Protein AF-A0A524B276-F1 (afdb_monomer)

Nearest PDB structures (foldseek):
  4x8k-assembly1_A  TM=5.588E-01  e=1.363E-01  Mycobacterium tuberculosis
  5uhd-assembly1_F  TM=2.720E-01  e=2.109E-02  Mycobacterium tuberculosis H37Rv
  8qti-assembly1_F  TM=2.515E-01  e=1.452E-02  Mycolicibacterium smegmatis MC2 155
  5uhg-assembly1_F  TM=2.740E-01  e=2.791E-02  Mycobacterium tuberculosis H37Rv
  6bzo-assembly1_F  TM=2.590E-01  e=4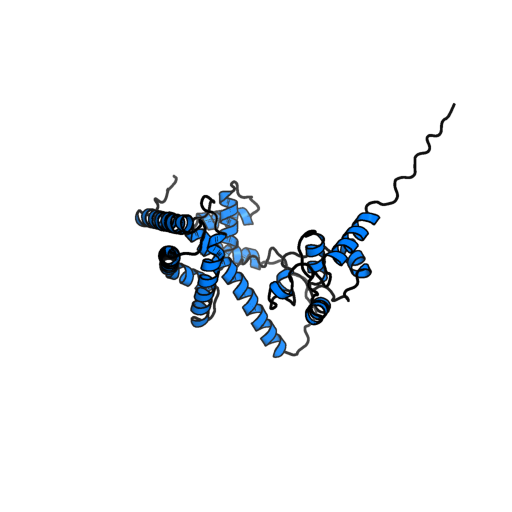.247E-02  Mycobacterium tuberculosis

Mean predicted aligned error: 17.8 Å

Sequence (323 aa):
MSTGRELSAETVERAARHERLVREMRRQRRNCCGTCITRSDRVRCSSRRAADRCLEQLMQELEPLLRSFSRGYVDHYNELDDLLGHSRIHALRAIERWMPGGAASVSTWVVMYLRSELARLRSRQHRMRAHAVTLIEGMDPAAPEEPEPHDGLYEAIARLAEQLEPEDAFLLSETAAGRPPSSPWERGRIRALVAHPAAGIALAHVVGEPKPRPVTPVDLAVDAASLRSGGKAQPGWELLAACTDIDIADVMPARGAVHSAELRQRCESCPVRLDCLAAGVAAATWPGIWGGHPLKARSRIRSILRSEHAGPDTPEMEHEHTA

Solvent-accessible surface area (backbone atoms only — not comparable to full-atom values): 19047 Å² total; per-residue (Å²): 135,86,81,77,77,74,75,51,69,66,57,57,51,49,53,55,49,52,51,50,52,52,53,49,35,47,55,37,49,62,75,52,73,71,84,78,99,49,88,65,55,63,58,43,52,50,29,50,51,48,33,51,49,51,51,51,51,51,50,58,72,42,39,66,58,50,50,62,63,46,56,83,70,43,97,46,74,71,56,47,54,55,49,51,53,52,40,49,57,50,48,68,67,46,52,83,74,61,62,86,89,50,99,56,53,72,67,54,48,50,53,54,51,41,53,53,52,51,53,52,50,44,58,48,49,52,50,53,51,52,52,54,48,56,73,70,53,87,70,86,82,76,82,86,79,80,87,71,84,69,67,62,56,61,55,38,51,52,60,28,35,76,76,41,59,69,70,56,24,49,55,48,50,42,42,74,72,70,46,76,66,92,42,75,63,50,48,53,48,49,52,53,51,44,54,29,73,84,28,71,43,48,69,62,78,80,46,57,76,52,72,73,46,86,66,57,76,78,42,70,66,63,49,40,52,47,43,69,78,66,43,64,50,54,60,69,34,73,80,58,39,72,64,75,87,57,60,65,60,69,52,43,47,64,94,88,64,81,73,55,69,68,61,42,54,46,28,42,68,16,36,32,23,64,31,40,27,33,49,42,52,71,42,79,82,58,78,32,63,30,38,55,32,42,55,70,53,38,52,49,36,53,47,59,62,47,60,61,74,61,50,82,72,74,78,78,78,75,80,76,82,77,132

Foldseek 3Di:
DDPPPDDPPVVVVVLVVLVVLVVLLVVLVVVQPDDDDDPCVVSNVVSPVSNVVSLVVVLVVCVVVLLVQLVLLDPDPVVSVVLSVVLSVVCSVCVVVDDPPPPARNSRVSSVSSLVSSVVVSLVVVVVVVVVVCVVDPDDDDDDDDDDDCPVVVVLLVQLLVVDDVVLNVLSVCVVVVNDDPDPVSVVSNVCSCCRSSSVNNVCPPQPDQDFAPQDAPDLVVLLVVVLVVLEQRPPLLSQFQCPVPDPCQQFPDPPDDHDPVVLVSLSPRRRLSSQLNVVLVVQPGAGATSSDGNVSSVVSNVSSVVCVCPDPDPDPPPPDDD

Structure (mmCIF, N/CA/C/O backbone):
data_AF-A0A524B276-F1
#
_entry.id   AF-A0A524B276-F1
#
loop_
_atom_site.group_PDB
_atom_site.id
_atom_site.type_symbol
_atom_site.label_atom_id
_atom_site.label_alt_id
_atom_site.label_comp_id
_atom_site.label_asym_id
_atom_site.label_entity_id
_atom_site.label_seq_id
_atom_site.pdbx_PDB_ins_code
_atom_site.Cartn_x
_atom_site.Cartn_y
_atom_site.Cartn_z
_atom_site.occupancy
_atom_site.B_iso_or_equiv
_atom_site.auth_seq_id
_atom_site.auth_comp_id
_atom_site.auth_asym_id
_atom_site.auth_atom_id
_atom_site.pdbx_PDB_model_num
ATOM 1 N N . MET A 1 1 ? -32.145 5.683 31.386 1.00 39.66 1 MET A N 1
ATOM 2 C CA . MET A 1 1 ? -31.264 6.206 32.453 1.00 39.66 1 MET A CA 1
ATOM 3 C C . MET A 1 1 ? -29.842 6.091 31.936 1.00 39.66 1 MET A C 1
ATOM 5 O O . MET A 1 1 ? -29.370 4.980 31.764 1.00 39.66 1 MET A O 1
ATOM 9 N N . SER A 1 2 ? -29.234 7.211 31.543 1.00 38.94 2 SER A N 1
ATOM 10 C CA . SER A 1 2 ? -27.917 7.230 30.895 1.00 38.94 2 SER A CA 1
ATOM 11 C C . SER A 1 2 ? -26.833 7.162 31.967 1.00 38.94 2 SER A C 1
ATOM 13 O O . SER A 1 2 ? -26.588 8.151 32.654 1.00 38.94 2 SER A O 1
ATOM 15 N N . THR A 1 3 ? -26.207 6.002 32.146 1.00 44.41 3 THR A N 1
ATOM 16 C CA . THR A 1 3 ? -25.022 5.851 32.997 1.00 44.41 3 THR A CA 1
ATOM 17 C C . THR A 1 3 ? -23.815 6.397 32.246 1.00 44.41 3 THR A C 1
ATOM 19 O O . THR A 1 3 ? -23.090 5.657 31.585 1.00 44.41 3 THR A O 1
ATOM 22 N N . GLY A 1 4 ? -23.612 7.713 32.307 1.00 42.50 4 GLY A N 1
ATOM 23 C CA . GLY A 1 4 ? -22.339 8.302 31.910 1.00 42.50 4 GLY A CA 1
ATOM 24 C C . GLY A 1 4 ? -21.251 7.746 32.824 1.00 42.50 4 GLY A C 1
ATOM 25 O O . GLY A 1 4 ? -21.166 8.145 33.981 1.00 42.50 4 GLY A O 1
ATOM 26 N N . ARG A 1 5 ? -20.455 6.788 32.334 1.00 55.12 5 ARG A N 1
ATOM 27 C CA . ARG A 1 5 ? -19.233 6.344 33.014 1.00 55.12 5 ARG A CA 1
ATOM 28 C C . ARG A 1 5 ? -18.300 7.551 33.058 1.00 55.12 5 ARG A C 1
ATOM 30 O O . ARG A 1 5 ? -17.715 7.926 32.042 1.00 55.12 5 ARG A O 1
ATOM 37 N N . GLU A 1 6 ? -18.207 8.184 34.220 1.00 61.91 6 GLU A N 1
ATOM 38 C CA . GLU A 1 6 ? -17.191 9.195 34.477 1.00 61.91 6 GLU A CA 1
ATOM 39 C C . GLU A 1 6 ? -15.822 8.550 34.235 1.00 61.91 6 GLU A C 1
ATOM 41 O O . GLU A 1 6 ? -15.468 7.538 34.846 1.00 61.91 6 GLU A O 1
ATOM 46 N N . LEU A 1 7 ? -15.073 9.093 33.272 1.00 65.38 7 LEU A N 1
ATOM 47 C CA . LEU A 1 7 ? -13.686 8.703 33.048 1.00 65.38 7 LEU A CA 1
ATOM 48 C C . LEU A 1 7 ? -12.933 8.902 34.363 1.00 65.38 7 LEU A C 1
ATOM 50 O O . LEU A 1 7 ? -13.031 9.969 34.971 1.00 65.38 7 LEU A O 1
ATOM 54 N N . SER A 1 8 ? -12.178 7.889 34.798 1.00 82.19 8 SER A N 1
ATOM 55 C CA . SER A 1 8 ? -11.411 7.997 36.038 1.00 82.19 8 SER A CA 1
ATOM 56 C C . SER A 1 8 ? -10.512 9.235 35.991 1.00 82.19 8 SER A C 1
ATOM 58 O O . SER A 1 8 ? -9.938 9.557 34.943 1.00 82.19 8 SER A O 1
ATOM 60 N N . ALA A 1 9 ? -10.359 9.921 37.126 1.00 79.12 9 ALA A N 1
ATOM 61 C CA . ALA A 1 9 ? -9.477 11.084 37.242 1.00 79.12 9 ALA A CA 1
ATOM 62 C C . ALA A 1 9 ? -8.060 10.788 36.706 1.00 79.12 9 ALA A C 1
ATOM 64 O O . ALA A 1 9 ? -7.440 11.635 36.065 1.00 79.12 9 ALA A O 1
ATOM 65 N N . GLU A 1 10 ? -7.597 9.546 36.868 1.00 66.69 10 GLU A N 1
ATOM 66 C CA . GLU A 1 10 ? -6.325 9.057 36.336 1.00 66.69 10 GLU A CA 1
ATOM 67 C C . GLU A 1 10 ? -6.263 9.083 34.797 1.00 66.69 10 GLU A C 1
ATOM 69 O O . GLU A 1 10 ? -5.245 9.462 34.217 1.00 66.69 10 GLU A O 1
ATOM 74 N N . THR A 1 11 ? -7.355 8.730 34.112 1.00 66.56 11 THR A N 1
ATOM 75 C CA . THR A 1 11 ? -7.426 8.754 32.641 1.00 66.56 11 THR A CA 1
ATOM 76 C C . THR A 1 11 ? -7.348 10.186 32.114 1.00 66.56 11 THR A C 1
ATOM 78 O O . THR A 1 11 ? -6.624 10.461 31.153 1.00 66.56 11 THR A O 1
ATOM 81 N N . VAL A 1 12 ? -8.045 11.114 32.777 1.00 72.56 12 VAL A N 1
ATOM 82 C CA . VAL A 1 12 ? -8.023 12.545 32.439 1.00 72.56 12 VAL A CA 1
ATOM 83 C C . VAL A 1 12 ? -6.631 13.137 32.677 1.00 72.56 12 VAL A C 1
ATOM 85 O O . VAL A 1 12 ? -6.098 13.843 31.817 1.00 72.56 12 VAL A O 1
ATOM 88 N N . GLU A 1 13 ? -5.991 12.806 33.801 1.00 75.69 13 GLU A N 1
ATOM 89 C CA . GLU A 1 13 ? -4.636 13.268 34.107 1.00 75.69 13 GLU A CA 1
ATOM 90 C C . GLU A 1 13 ? -3.601 12.719 33.111 1.00 75.69 13 GLU A C 1
ATOM 92 O O . GLU A 1 13 ? -2.727 13.461 32.643 1.00 75.69 13 GLU A O 1
ATOM 97 N N . ARG A 1 14 ? -3.722 11.440 32.732 1.00 69.25 14 ARG A N 1
ATOM 98 C CA . ARG A 1 14 ? -2.853 10.788 31.744 1.00 69.25 14 ARG A CA 1
ATOM 99 C C . ARG A 1 14 ? -2.979 11.448 30.368 1.00 69.25 14 ARG A C 1
ATOM 101 O O . ARG A 1 14 ? -1.961 11.785 29.763 1.00 69.25 14 ARG A O 1
ATOM 108 N N . ALA A 1 15 ? -4.202 11.735 29.917 1.00 66.44 15 ALA A N 1
ATOM 109 C CA . ALA A 1 15 ? -4.441 12.466 28.671 1.00 66.44 15 ALA A CA 1
ATOM 110 C C . ALA A 1 15 ? -3.835 13.883 28.707 1.00 66.44 15 ALA A C 1
ATOM 112 O O . ALA A 1 15 ? -3.130 14.289 27.778 1.00 66.44 15 ALA A O 1
ATOM 113 N N . ALA A 1 16 ? -4.016 14.612 29.813 1.00 73.00 16 ALA A N 1
ATOM 114 C CA . ALA A 1 16 ? -3.437 15.942 29.991 1.00 73.00 16 ALA A CA 1
ATOM 115 C C . ALA A 1 16 ? -1.896 15.915 30.004 1.00 73.00 16 ALA A C 1
ATOM 117 O O . ALA A 1 16 ? -1.245 16.826 29.485 1.00 73.00 16 ALA A O 1
ATOM 118 N N . ARG A 1 17 ? -1.288 14.865 30.571 1.00 75.69 17 ARG A N 1
ATOM 119 C CA . ARG A 1 17 ? 0.166 14.650 30.549 1.00 75.69 17 ARG A CA 1
ATOM 120 C C . ARG A 1 17 ? 0.676 14.417 29.125 1.00 75.69 17 ARG A C 1
ATOM 122 O O . ARG A 1 17 ? 1.658 15.051 28.734 1.00 75.69 17 ARG A O 1
ATOM 129 N N . HIS A 1 18 ? -0.013 13.592 28.334 1.00 70.38 18 HIS A N 1
ATOM 130 C CA . HIS A 1 18 ? 0.319 13.356 26.922 1.00 70.38 18 HIS A CA 1
ATOM 131 C C . HIS A 1 18 ? 0.225 14.634 26.091 1.00 70.38 18 HIS A C 1
ATOM 133 O O . HIS A 1 18 ? 1.137 14.931 25.321 1.00 70.38 18 HIS A O 1
ATOM 139 N N . GLU A 1 19 ? -0.804 15.456 26.298 1.00 73.56 19 GLU A N 1
ATOM 140 C CA . GLU A 1 19 ? -0.896 16.756 25.628 1.00 73.56 19 GLU A CA 1
ATOM 141 C C . GLU A 1 19 ? 0.249 17.709 25.990 1.00 73.56 19 GLU A C 1
ATOM 143 O O . GLU A 1 19 ? 0.744 18.429 25.116 1.00 73.56 19 GLU A O 1
ATOM 148 N N . ARG A 1 20 ? 0.696 17.723 27.254 1.00 77.56 20 ARG A N 1
ATOM 149 C CA . ARG A 1 20 ? 1.832 18.550 27.695 1.00 77.56 20 ARG A CA 1
ATOM 150 C C . ARG A 1 20 ? 3.142 18.121 27.034 1.00 77.56 20 ARG A C 1
ATOM 152 O O . ARG A 1 20 ? 3.824 18.979 26.473 1.00 77.56 20 ARG A O 1
ATOM 159 N N . LEU A 1 21 ? 3.452 16.821 27.031 1.00 67.88 21 LEU A N 1
ATOM 160 C CA . LEU A 1 21 ? 4.609 16.260 26.307 1.00 67.88 21 LEU A CA 1
ATOM 161 C C . LEU A 1 21 ? 4.540 16.621 24.815 1.00 67.88 21 LEU A C 1
ATOM 163 O O . LEU A 1 21 ? 5.506 17.108 24.229 1.00 67.88 21 LEU A O 1
ATOM 167 N N . VAL A 1 22 ? 3.330 16.508 24.265 1.00 66.12 22 VAL A N 1
ATOM 168 C CA . VAL A 1 22 ? 2.848 17.042 22.989 1.00 66.12 22 VAL A CA 1
ATOM 169 C C . VAL A 1 22 ? 3.414 18.415 22.633 1.00 66.12 22 VAL A C 1
ATOM 171 O O . VAL A 1 22 ? 4.162 18.645 21.673 1.00 66.12 22 VAL A O 1
ATOM 174 N N . ARG A 1 23 ? 2.960 19.379 23.430 1.00 74.25 23 ARG A N 1
ATOM 175 C CA . ARG A 1 23 ? 3.242 20.802 23.252 1.00 74.25 23 ARG A CA 1
ATOM 176 C C . ARG A 1 23 ? 4.730 21.095 23.429 1.00 74.25 23 ARG A C 1
ATOM 178 O O . ARG A 1 23 ? 5.278 21.869 22.643 1.00 74.25 23 ARG A O 1
ATOM 185 N N . GLU A 1 24 ? 5.388 20.439 24.381 1.00 74.38 24 GLU A N 1
ATOM 186 C CA . GLU A 1 24 ? 6.814 20.633 24.648 1.00 74.38 24 GLU A CA 1
ATOM 187 C C . GLU A 1 24 ? 7.693 20.130 23.490 1.00 74.38 24 GLU A C 1
ATOM 189 O O . GLU A 1 24 ? 8.548 20.878 23.010 1.00 74.38 24 GLU A O 1
ATOM 194 N N . MET A 1 25 ? 7.406 18.948 22.924 1.00 67.38 25 MET A N 1
ATOM 195 C CA . MET A 1 25 ? 8.091 18.446 21.720 1.00 67.38 25 MET A CA 1
ATOM 196 C C . MET A 1 25 ? 8.043 19.455 20.562 1.00 67.38 25 MET A C 1
ATOM 198 O O . MET A 1 25 ? 9.030 19.655 19.849 1.00 67.38 25 MET A O 1
ATOM 202 N N . ARG A 1 26 ? 6.902 20.131 20.364 1.00 67.50 26 ARG A N 1
ATOM 203 C CA . ARG A 1 26 ? 6.764 21.146 19.305 1.00 67.50 26 ARG A CA 1
ATOM 204 C C . ARG A 1 26 ? 7.488 22.431 19.614 1.00 67.50 26 ARG A C 1
ATOM 206 O O . ARG A 1 26 ? 8.085 22.996 18.703 1.00 67.50 26 ARG A O 1
ATOM 213 N N . ARG A 1 27 ? 7.417 22.909 20.856 1.00 74.75 27 ARG A N 1
ATOM 214 C CA . ARG A 1 27 ? 8.160 24.096 21.286 1.00 74.75 27 ARG A CA 1
ATOM 215 C C . ARG A 1 27 ? 9.647 23.895 21.004 1.00 74.75 27 ARG A C 1
ATOM 217 O O . ARG A 1 27 ? 10.274 24.732 20.363 1.00 74.75 27 ARG A O 1
ATOM 224 N N . GLN A 1 28 ? 10.168 22.729 21.370 1.00 67.94 28 GLN A N 1
ATOM 225 C CA . GLN A 1 28 ? 11.558 22.350 21.144 1.00 67.94 28 GLN A CA 1
ATOM 226 C C . GLN A 1 28 ? 11.907 22.224 19.653 1.00 67.94 28 GLN A C 1
ATOM 228 O O . GLN A 1 28 ? 12.960 22.708 19.239 1.00 67.94 28 GLN A O 1
ATOM 233 N N . ARG A 1 29 ? 11.024 21.651 18.821 1.00 64.56 29 ARG A N 1
ATOM 234 C CA . ARG A 1 29 ? 11.247 21.524 17.366 1.00 64.56 29 ARG A CA 1
ATOM 235 C C . ARG A 1 29 ? 11.083 22.835 16.586 1.00 64.56 29 ARG A C 1
ATOM 237 O O . ARG A 1 29 ? 11.889 23.095 15.698 1.00 64.56 29 ARG A O 1
ATOM 244 N N . ARG A 1 30 ? 10.105 23.692 16.910 1.00 68.12 30 ARG A N 1
ATOM 245 C CA . ARG A 1 30 ? 9.944 25.023 16.279 1.00 68.12 30 ARG A CA 1
ATOM 246 C C . ARG A 1 30 ? 11.175 25.891 16.510 1.00 68.12 30 ARG A C 1
ATOM 248 O O . ARG A 1 30 ? 11.649 26.533 15.579 1.00 68.12 30 ARG A O 1
ATOM 255 N N . ASN A 1 31 ? 11.758 25.799 17.701 1.00 64.69 31 ASN A N 1
ATOM 256 C CA . ASN A 1 31 ? 13.009 26.475 18.033 1.00 64.69 31 ASN A CA 1
ATOM 257 C C . ASN A 1 31 ? 14.230 25.931 17.255 1.00 64.69 31 ASN A C 1
ATOM 259 O O . ASN A 1 31 ? 15.300 26.527 17.327 1.00 64.69 31 ASN A O 1
ATOM 263 N N . CYS A 1 32 ? 14.099 24.833 16.494 1.00 60.97 32 CYS A N 1
ATOM 264 C CA . CYS A 1 32 ? 15.179 24.275 15.668 1.00 60.97 32 CYS A CA 1
ATOM 265 C C . CYS A 1 32 ? 15.159 24.729 14.198 1.00 60.97 32 CYS A C 1
ATOM 267 O O . CYS A 1 32 ? 16.189 24.604 13.533 1.00 60.97 32 CYS A O 1
ATOM 269 N N . CYS A 1 33 ? 14.031 25.229 13.674 1.00 49.16 33 CYS A N 1
ATOM 270 C CA . CYS A 1 33 ? 13.797 25.329 12.223 1.00 49.16 33 CYS A CA 1
ATOM 271 C C . CYS A 1 33 ? 14.163 26.684 11.571 1.00 49.16 33 CYS A C 1
ATOM 273 O O . CYS A 1 33 ? 13.822 26.918 10.416 1.00 49.16 33 CYS A O 1
ATOM 275 N N . GLY A 1 34 ? 14.886 27.567 12.267 1.00 48.81 34 GLY A N 1
ATOM 276 C CA . GLY A 1 34 ? 15.456 28.792 11.689 1.00 48.81 34 GLY A CA 1
ATOM 277 C C . GLY A 1 34 ? 16.948 28.628 11.404 1.00 48.81 34 GLY A C 1
ATOM 278 O O . GLY A 1 34 ? 17.736 28.599 12.340 1.00 48.81 34 GLY A O 1
ATOM 279 N N . THR A 1 35 ? 17.306 28.423 10.137 1.00 51.56 35 THR A N 1
ATOM 280 C CA . THR A 1 35 ? 18.602 28.681 9.459 1.00 51.56 35 THR A CA 1
ATOM 281 C C . THR A 1 35 ? 19.940 28.733 10.254 1.00 51.56 35 THR A C 1
ATOM 283 O O . THR A 1 35 ? 20.100 29.461 11.228 1.00 51.56 35 THR A O 1
ATOM 286 N N . CYS A 1 36 ? 20.941 28.021 9.703 1.00 46.09 36 CYS A N 1
ATOM 287 C CA . CYS A 1 36 ? 22.406 28.261 9.734 1.00 46.09 36 CYS A CA 1
ATOM 288 C C . CYS A 1 36 ? 23.319 27.643 10.829 1.00 46.09 36 CYS A C 1
ATOM 290 O O . CYS A 1 36 ? 23.361 28.091 11.972 1.00 46.09 36 CYS A O 1
ATOM 292 N N . ILE A 1 37 ? 24.137 26.670 10.390 1.00 49.81 37 ILE A N 1
ATOM 293 C CA . ILE A 1 37 ? 25.624 26.611 10.358 1.00 49.81 37 ILE A CA 1
ATOM 294 C C . ILE A 1 37 ? 26.370 27.570 11.310 1.00 49.81 37 ILE A C 1
ATOM 296 O O . ILE A 1 37 ? 26.974 28.529 10.855 1.00 49.81 37 ILE A O 1
ATOM 300 N N . THR A 1 38 ? 26.350 27.337 12.621 1.00 55.00 38 THR A N 1
ATOM 301 C CA . THR A 1 38 ? 27.362 27.800 13.606 1.00 55.00 38 THR A CA 1
ATOM 302 C C . THR A 1 38 ? 27.056 27.141 14.961 1.00 55.00 38 THR A C 1
ATOM 304 O O . THR A 1 38 ? 26.019 26.496 15.103 1.00 55.00 38 THR A O 1
ATOM 307 N N . ARG A 1 39 ? 27.927 27.345 15.972 1.00 46.62 39 ARG A N 1
ATOM 308 C CA . ARG A 1 39 ? 27.913 26.926 17.407 1.00 46.62 39 ARG A CA 1
ATOM 309 C C . ARG A 1 39 ? 26.529 26.721 18.085 1.00 46.62 39 ARG A C 1
ATOM 311 O O . ARG A 1 39 ? 26.447 25.997 19.077 1.00 46.62 39 ARG A O 1
ATOM 318 N N . SER A 1 40 ? 25.456 27.285 17.524 1.00 50.16 40 SER A N 1
ATOM 319 C CA . SER A 1 40 ? 24.032 26.949 17.719 1.00 50.16 40 SER A CA 1
ATOM 320 C C . SER A 1 40 ? 23.639 25.471 17.483 1.00 50.16 40 SER A C 1
ATOM 322 O O . SER A 1 40 ? 22.589 25.040 17.965 1.00 50.16 40 SER A O 1
ATOM 324 N N . ASP A 1 41 ? 24.480 24.662 16.829 1.00 51.06 41 ASP A N 1
ATOM 325 C CA . ASP A 1 41 ? 24.203 23.238 16.568 1.00 51.06 41 ASP A CA 1
ATOM 326 C C . ASP A 1 41 ? 24.129 22.379 17.846 1.00 51.06 41 ASP A C 1
ATOM 328 O O . ASP A 1 41 ? 23.346 21.427 17.912 1.00 51.06 41 ASP A O 1
ATOM 332 N N . ARG A 1 42 ? 24.861 22.734 18.918 1.00 53.69 42 ARG A N 1
ATOM 333 C CA . ARG A 1 42 ? 24.786 22.003 20.204 1.00 53.69 42 ARG A CA 1
ATOM 334 C C . ARG A 1 42 ? 23.429 22.163 20.892 1.00 53.69 42 ARG A C 1
ATOM 336 O O . ARG A 1 42 ? 22.907 21.191 21.437 1.00 53.69 42 ARG A O 1
ATOM 343 N N . VAL A 1 43 ? 22.837 23.357 20.832 1.00 52.72 43 VAL A N 1
ATOM 344 C CA . VAL A 1 43 ? 21.530 23.633 21.452 1.00 52.72 43 VAL A CA 1
ATOM 345 C C . VAL A 1 43 ? 20.412 22.944 20.664 1.00 52.72 43 VAL A C 1
ATOM 347 O O . VAL A 1 43 ? 19.556 22.305 21.273 1.00 52.72 43 VAL A O 1
ATOM 350 N N . ARG A 1 44 ? 20.473 22.934 19.324 1.00 52.03 44 ARG A N 1
ATOM 351 C CA . ARG A 1 44 ? 19.511 22.191 18.481 1.00 52.03 44 ARG A CA 1
ATOM 352 C C . ARG A 1 44 ? 19.602 20.677 18.658 1.00 52.03 44 ARG A C 1
ATOM 354 O O . ARG A 1 44 ? 18.587 19.983 18.657 1.00 52.03 44 ARG A O 1
ATOM 361 N N . CYS A 1 45 ? 20.811 20.149 18.856 1.00 58.16 45 CYS A N 1
ATOM 362 C CA . CYS A 1 45 ? 20.983 18.736 19.178 1.00 58.16 45 CYS A CA 1
ATOM 363 C C . CYS A 1 45 ? 20.332 18.405 20.533 1.00 58.16 45 CYS A C 1
ATOM 365 O O . CYS A 1 45 ? 19.722 17.351 20.677 1.00 58.16 45 CYS A O 1
ATOM 367 N N . SER A 1 46 ? 20.390 19.319 21.509 1.00 61.66 46 SER A N 1
ATOM 368 C CA . SER A 1 46 ? 19.776 19.112 22.827 1.00 61.66 46 SER A CA 1
ATOM 369 C C . SER A 1 46 ? 18.241 19.094 22.796 1.00 61.66 46 SER A C 1
ATOM 371 O O . SER A 1 46 ? 17.639 18.244 23.452 1.00 61.66 46 SER A O 1
ATOM 373 N N . SER A 1 47 ? 17.607 19.961 21.997 1.00 59.66 47 SER A N 1
ATOM 374 C CA . SER A 1 47 ? 16.146 20.047 21.865 1.00 59.66 47 SER A CA 1
ATOM 375 C C . SER A 1 47 ? 15.566 18.923 21.008 1.00 59.66 47 SER A C 1
ATOM 377 O O . SER A 1 47 ? 14.515 18.386 21.344 1.00 59.66 47 SER A O 1
ATOM 379 N N . ARG A 1 48 ? 16.266 18.494 19.948 1.00 65.62 48 ARG A N 1
ATOM 380 C CA . ARG A 1 48 ? 15.882 17.292 19.191 1.00 65.62 48 ARG A CA 1
ATOM 381 C C . ARG A 1 48 ? 15.960 16.046 20.070 1.00 65.62 48 ARG A C 1
ATOM 383 O O . ARG A 1 48 ? 14.979 15.322 20.163 1.00 65.62 48 ARG A O 1
ATOM 390 N N . ARG A 1 49 ? 17.057 15.880 20.820 1.00 73.06 49 ARG A N 1
ATOM 391 C CA . ARG A 1 49 ? 17.190 14.799 21.811 1.00 73.06 49 ARG A CA 1
ATOM 392 C C . ARG A 1 49 ? 16.109 14.860 22.890 1.00 73.06 49 ARG A C 1
ATOM 394 O O . ARG A 1 49 ? 15.700 13.820 23.382 1.00 73.06 49 ARG A O 1
ATOM 401 N N . ALA A 1 50 ? 15.663 16.048 23.292 1.00 69.50 50 ALA A N 1
ATOM 402 C CA . ALA A 1 50 ? 14.588 16.191 24.269 1.00 69.50 50 ALA A CA 1
ATOM 403 C C . ALA A 1 50 ? 13.225 15.768 23.696 1.00 69.50 50 ALA A C 1
ATOM 405 O O . ALA A 1 50 ? 12.505 15.028 24.363 1.00 69.50 50 ALA A O 1
ATOM 406 N N . ALA A 1 51 ? 12.919 16.131 22.448 1.00 66.44 51 ALA A N 1
ATOM 407 C CA . ALA A 1 51 ? 11.712 15.665 21.776 1.00 66.44 51 ALA A CA 1
ATOM 408 C C . ALA A 1 51 ? 11.732 14.146 21.538 1.00 66.44 51 ALA A C 1
ATOM 410 O O . ALA A 1 51 ? 10.721 13.481 21.759 1.00 66.44 51 ALA A O 1
ATOM 411 N N . ASP A 1 52 ? 12.885 13.604 21.142 1.00 71.19 52 ASP A N 1
ATOM 412 C CA . ASP A 1 52 ? 13.074 12.164 20.973 1.00 71.19 52 ASP A CA 1
ATOM 413 C C . ASP A 1 52 ? 12.860 11.450 22.319 1.00 71.19 52 ASP A C 1
ATOM 415 O O . ASP A 1 52 ? 12.046 10.536 22.384 1.00 71.19 52 ASP A O 1
ATOM 419 N N . ARG A 1 53 ? 13.440 11.949 23.425 1.00 77.38 53 ARG A N 1
ATOM 420 C CA . ARG A 1 53 ? 13.194 11.417 24.781 1.00 77.38 53 ARG A CA 1
ATOM 421 C C . ARG A 1 53 ? 11.721 11.455 25.194 1.00 77.38 53 ARG A C 1
ATOM 423 O O . ARG A 1 53 ? 11.244 10.493 25.783 1.00 77.38 53 ARG A O 1
ATOM 430 N N . CYS A 1 54 ? 10.989 12.532 24.901 1.00 73.94 54 CYS A N 1
ATOM 431 C CA . CYS A 1 54 ? 9.556 12.605 25.214 1.00 73.94 54 CYS A CA 1
ATOM 432 C C . CYS A 1 54 ? 8.749 11.546 24.455 1.00 73.94 54 CYS A C 1
ATOM 434 O O . CYS A 1 54 ? 7.825 10.959 25.014 1.00 73.94 54 CYS A O 1
ATOM 436 N N . LEU A 1 55 ? 9.094 11.295 23.191 1.00 74.25 55 LEU A N 1
ATOM 437 C CA . LEU A 1 55 ? 8.436 10.271 22.390 1.00 74.25 55 LEU A CA 1
ATOM 438 C C . LEU A 1 55 ? 8.832 8.863 22.837 1.00 74.25 55 LEU A C 1
ATOM 440 O O . LEU A 1 55 ? 7.975 7.991 22.914 1.00 74.25 55 LEU A O 1
ATOM 444 N N . GLU A 1 56 ? 10.095 8.642 23.194 1.00 79.38 56 GLU A N 1
ATOM 445 C CA . GLU A 1 56 ? 10.536 7.389 23.808 1.00 79.38 56 GLU A CA 1
ATOM 446 C C . GLU A 1 56 ? 9.809 7.109 25.120 1.00 79.38 56 GLU A C 1
ATOM 448 O O . GLU A 1 56 ? 9.355 5.988 25.330 1.00 79.38 56 GLU A O 1
ATOM 453 N N . GLN A 1 57 ? 9.637 8.126 25.963 1.00 81.94 57 GLN A N 1
ATOM 454 C CA . GLN A 1 57 ? 8.898 8.008 27.213 1.00 81.94 57 GLN A CA 1
ATOM 455 C C . GLN A 1 57 ? 7.417 7.701 26.966 1.00 81.94 57 GLN A C 1
ATOM 457 O O . GLN A 1 57 ? 6.867 6.811 27.606 1.00 81.94 57 GLN A O 1
ATOM 462 N N . LEU A 1 58 ? 6.781 8.355 25.989 1.00 79.44 58 LEU A N 1
ATOM 463 C CA . LEU A 1 58 ? 5.422 8.005 25.569 1.00 79.44 58 LEU A CA 1
ATOM 464 C C . LEU A 1 58 ? 5.342 6.553 25.072 1.00 79.44 58 LEU A C 1
ATOM 466 O O . LEU A 1 58 ? 4.409 5.836 25.416 1.00 79.44 58 LEU A O 1
ATOM 470 N N . MET A 1 59 ? 6.314 6.102 24.277 1.00 80.69 59 MET A N 1
ATOM 471 C CA . MET A 1 59 ? 6.357 4.723 23.784 1.00 80.69 59 MET A CA 1
ATOM 472 C C . MET A 1 59 ? 6.547 3.715 24.923 1.00 80.69 59 MET A C 1
ATOM 474 O O . MET A 1 59 ? 5.906 2.672 24.890 1.00 80.69 59 MET A O 1
ATOM 478 N N . GLN A 1 60 ? 7.363 4.032 25.934 1.00 85.00 60 GLN A N 1
ATOM 479 C CA . GLN A 1 60 ? 7.520 3.225 27.153 1.00 85.00 60 GLN A CA 1
ATOM 480 C C . GLN A 1 60 ? 6.223 3.176 27.972 1.00 85.00 60 GLN A C 1
ATOM 482 O O . GLN A 1 60 ? 5.826 2.109 28.428 1.00 85.00 60 GLN A O 1
ATOM 487 N N . GLU A 1 61 ? 5.520 4.304 28.120 1.00 83.88 61 GLU A N 1
ATOM 488 C CA . GLU A 1 61 ? 4.216 4.349 28.797 1.00 83.88 61 GLU A CA 1
ATOM 489 C C . GLU A 1 61 ? 3.151 3.528 28.055 1.00 83.88 61 GLU A C 1
ATOM 491 O O . GLU A 1 61 ? 2.297 2.898 28.679 1.00 83.88 61 GLU A O 1
ATOM 496 N N . LEU A 1 62 ? 3.195 3.526 26.720 1.00 81.50 62 LEU A N 1
ATOM 497 C CA . LEU A 1 62 ? 2.285 2.743 25.887 1.00 81.50 62 LEU A CA 1
ATOM 498 C C . LEU A 1 62 ? 2.705 1.273 25.767 1.00 81.50 62 LEU A C 1
ATOM 500 O O . LEU A 1 62 ? 1.878 0.450 25.384 1.00 81.50 62 LEU A O 1
ATOM 504 N N . GLU A 1 63 ? 3.944 0.914 26.107 1.00 85.00 63 GLU A N 1
ATOM 505 C CA . GLU A 1 63 ? 4.502 -0.420 25.870 1.00 85.00 63 GLU A CA 1
ATOM 506 C C . GLU A 1 63 ? 3.659 -1.563 26.460 1.00 85.00 63 GLU A C 1
ATOM 508 O O . GLU A 1 63 ? 3.389 -2.511 25.721 1.00 85.00 63 GLU A O 1
ATOM 513 N N . PRO A 1 64 ? 3.149 -1.508 27.709 1.00 85.25 64 PRO A N 1
ATOM 514 C CA . PRO A 1 64 ? 2.298 -2.575 28.240 1.00 85.25 64 PRO A CA 1
ATOM 515 C C . PRO A 1 64 ? 1.014 -2.770 27.424 1.00 85.25 64 PRO A C 1
ATOM 517 O O . PRO A 1 64 ? 0.590 -3.900 27.175 1.00 85.25 64 PRO A O 1
ATOM 520 N N . LEU A 1 65 ? 0.416 -1.668 26.959 1.00 78.62 65 LEU A N 1
ATOM 521 C CA . LEU A 1 65 ? -0.788 -1.688 26.131 1.00 78.62 65 LEU A CA 1
ATOM 522 C C . LEU A 1 65 ? -0.484 -2.233 24.733 1.00 78.62 65 LEU A C 1
ATOM 524 O O . LEU A 1 65 ? -1.238 -3.051 24.213 1.00 78.62 65 LEU A O 1
ATOM 528 N N . LEU A 1 66 ? 0.649 -1.840 24.153 1.00 80.69 66 LEU A N 1
ATOM 529 C CA . LEU A 1 66 ? 1.107 -2.339 22.860 1.00 80.69 66 LEU A CA 1
ATOM 530 C C . LEU A 1 66 ? 1.471 -3.821 22.913 1.00 80.69 66 LEU A C 1
ATOM 532 O O . LEU A 1 66 ? 1.114 -4.548 21.992 1.00 80.69 66 LEU A O 1
ATOM 536 N N . ARG A 1 67 ? 2.106 -4.291 23.991 1.00 85.38 67 ARG A N 1
ATOM 537 C CA . ARG A 1 67 ? 2.363 -5.716 24.244 1.00 85.38 67 ARG A CA 1
ATOM 538 C C . ARG A 1 67 ? 1.060 -6.493 24.356 1.00 85.38 67 ARG A C 1
ATOM 540 O O . ARG A 1 67 ? 0.915 -7.511 23.690 1.00 85.38 67 ARG A O 1
ATOM 547 N N . SER A 1 68 ? 0.107 -5.998 25.147 1.00 81.69 68 SER A N 1
ATOM 548 C CA . SER A 1 68 ? -1.216 -6.618 25.285 1.00 81.69 68 SER A CA 1
ATOM 549 C C . SER A 1 68 ? -1.926 -6.732 23.932 1.00 81.69 68 SER A C 1
ATOM 551 O O . SER A 1 68 ? -2.353 -7.816 23.544 1.00 81.69 68 SER A O 1
ATOM 553 N N . PHE A 1 69 ? -1.947 -5.644 23.157 1.00 77.50 69 PHE A N 1
ATOM 554 C CA . PHE A 1 69 ? -2.548 -5.610 21.825 1.00 77.50 69 PHE A CA 1
ATOM 555 C C . PHE A 1 69 ? -1.841 -6.536 20.824 1.00 77.50 69 PHE A C 1
ATOM 557 O O . PHE A 1 69 ? -2.485 -7.219 20.031 1.00 77.50 69 PHE A O 1
ATOM 564 N N . SER A 1 70 ? -0.509 -6.568 20.859 1.00 78.25 70 SER A N 1
ATOM 565 C CA . SER A 1 70 ? 0.309 -7.281 19.874 1.00 78.25 70 SER A CA 1
ATOM 566 C C . SER A 1 70 ? 0.393 -8.785 20.140 1.00 78.25 70 SER A C 1
ATOM 568 O O . SER A 1 70 ? 0.651 -9.533 19.206 1.00 78.25 70 SER A O 1
ATOM 570 N N . ARG A 1 71 ? 0.096 -9.259 21.361 1.00 79.69 71 ARG A N 1
ATOM 571 C CA . ARG A 1 71 ? 0.014 -10.701 21.677 1.00 79.69 71 ARG A CA 1
ATOM 572 C C . ARG A 1 71 ? -0.960 -11.469 20.777 1.00 79.69 71 ARG A C 1
ATOM 574 O O . ARG A 1 71 ? -0.735 -12.642 20.533 1.00 79.69 71 ARG A O 1
ATOM 581 N N . GLY A 1 72 ? -1.996 -10.818 20.242 1.00 75.31 72 GLY A N 1
ATOM 582 C CA . GLY A 1 72 ? -2.915 -11.438 19.274 1.00 75.31 72 GLY A CA 1
ATOM 583 C C . GLY A 1 72 ? -2.364 -11.574 17.844 1.00 75.31 72 GLY A C 1
ATOM 584 O O . GLY A 1 72 ? -3.061 -12.083 16.963 1.00 75.31 72 GLY A O 1
ATOM 585 N N . TYR A 1 73 ? -1.150 -11.080 17.579 1.00 70.56 73 TYR A N 1
ATOM 586 C CA . TYR A 1 73 ? -0.547 -11.037 16.241 1.00 70.56 73 TYR A CA 1
ATOM 587 C C . TYR A 1 73 ? 0.700 -11.904 16.079 1.00 70.56 73 TYR A C 1
ATOM 589 O O . TYR A 1 73 ? 1.107 -12.106 14.938 1.00 70.56 73 TYR A O 1
ATOM 597 N N . VAL A 1 74 ? 1.290 -12.390 17.169 1.00 76.31 74 VAL A N 1
ATOM 598 C CA . VAL A 1 74 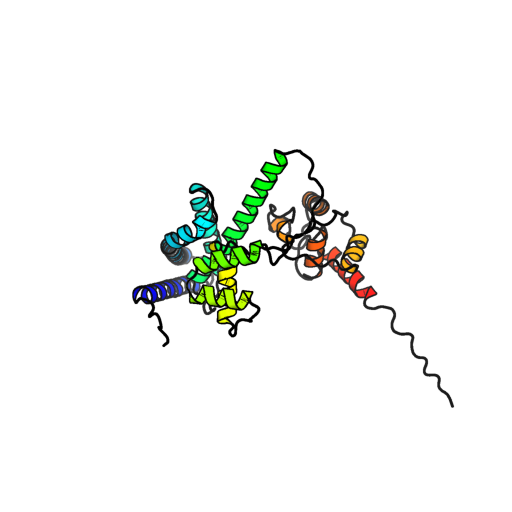? 2.527 -13.180 17.153 1.00 76.31 74 VAL A CA 1
ATOM 599 C C . VAL A 1 74 ? 2.349 -14.469 17.928 1.00 76.31 74 VAL A C 1
ATOM 601 O O . VAL A 1 74 ? 1.810 -14.468 19.032 1.00 76.31 74 VAL A O 1
ATOM 604 N N . ASP A 1 75 ? 2.855 -15.555 17.354 1.00 70.88 75 ASP A N 1
ATOM 605 C CA . ASP A 1 75 ? 2.781 -16.881 17.968 1.00 70.88 75 ASP A CA 1
ATOM 606 C C . ASP A 1 75 ? 3.880 -17.073 19.026 1.00 70.88 75 ASP A C 1
ATOM 608 O O . ASP A 1 75 ? 3.778 -17.948 19.888 1.00 70.88 75 ASP A O 1
ATOM 612 N N . HIS A 1 76 ? 4.964 -16.287 18.960 1.00 73.44 76 HIS A N 1
ATOM 613 C CA . HIS A 1 76 ? 6.155 -16.442 19.798 1.00 73.44 76 HIS A CA 1
ATOM 614 C C . HIS A 1 76 ? 6.555 -15.128 20.479 1.00 73.44 76 HIS A C 1
ATOM 616 O O . HIS A 1 76 ? 6.506 -14.050 19.889 1.00 73.44 76 HIS A O 1
ATOM 622 N N . TYR A 1 77 ? 7.011 -15.222 21.732 1.00 68.56 77 TYR A N 1
ATOM 623 C CA . TYR A 1 77 ? 7.357 -14.052 22.548 1.00 68.56 77 TYR A CA 1
ATOM 624 C C . TYR A 1 77 ? 8.543 -13.254 21.983 1.00 68.56 77 TYR A C 1
ATOM 626 O O . TYR A 1 77 ? 8.542 -12.032 22.046 1.00 68.56 77 TYR A O 1
ATOM 634 N N . ASN A 1 78 ? 9.523 -13.921 21.369 1.00 69.88 78 ASN A N 1
ATOM 635 C CA . ASN A 1 78 ? 10.681 -13.241 20.779 1.00 69.88 78 ASN A CA 1
ATOM 636 C C . ASN A 1 78 ? 10.289 -12.405 19.547 1.00 69.88 78 ASN A C 1
ATOM 638 O O . ASN A 1 78 ? 10.843 -11.333 19.327 1.00 69.88 78 ASN A O 1
ATOM 642 N N . GLU A 1 79 ? 9.271 -12.841 18.794 1.00 75.50 79 GLU A N 1
ATOM 643 C CA . GLU A 1 79 ? 8.737 -12.064 17.670 1.00 75.50 79 GLU A CA 1
ATOM 644 C C . GLU A 1 79 ? 8.032 -10.793 18.156 1.00 75.50 79 GLU A C 1
ATOM 646 O O . GLU A 1 79 ? 8.054 -9.782 17.463 1.00 75.50 79 GLU A O 1
ATOM 651 N N . LEU A 1 80 ? 7.443 -10.812 19.359 1.00 80.81 80 LEU A N 1
ATOM 652 C CA . LEU A 1 80 ? 6.773 -9.652 19.949 1.00 80.81 80 LEU A CA 1
ATOM 653 C C . LEU A 1 80 ? 7.741 -8.487 20.180 1.00 80.81 80 LEU A C 1
ATOM 655 O 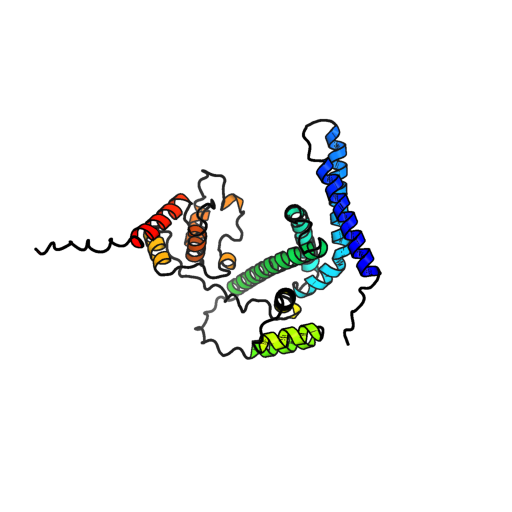O . LEU A 1 80 ? 7.405 -7.342 19.877 1.00 80.81 80 LEU A O 1
ATOM 659 N N . ASP A 1 81 ? 8.924 -8.766 20.725 1.00 81.38 81 ASP A N 1
ATOM 660 C CA . ASP A 1 81 ? 9.918 -7.736 21.036 1.00 81.38 81 ASP A CA 1
ATOM 661 C C . ASP A 1 81 ? 10.512 -7.121 19.765 1.00 81.38 81 ASP A C 1
ATOM 663 O O . ASP A 1 81 ? 10.576 -5.893 19.650 1.00 81.38 81 ASP A O 1
ATOM 667 N N . ASP A 1 82 ? 10.844 -7.947 18.770 1.00 77.75 82 ASP A N 1
ATOM 668 C CA . ASP A 1 82 ? 11.322 -7.484 17.463 1.00 77.75 82 ASP A CA 1
ATOM 669 C C . ASP A 1 82 ? 10.271 -6.625 16.756 1.00 77.75 82 ASP A C 1
ATOM 671 O O . ASP A 1 82 ? 10.559 -5.549 16.219 1.00 77.75 82 ASP A O 1
ATOM 675 N N . LEU A 1 83 ? 9.019 -7.073 16.808 1.00 76.94 83 LEU A N 1
ATOM 676 C CA . LEU A 1 83 ? 7.879 -6.400 16.212 1.00 76.94 83 LEU A CA 1
ATOM 677 C C . LEU A 1 83 ? 7.620 -5.038 16.850 1.00 76.94 83 LEU A C 1
ATOM 679 O O . LEU A 1 83 ? 7.408 -4.061 16.127 1.00 76.94 83 LEU A O 1
ATOM 683 N N . LEU A 1 84 ? 7.668 -4.954 18.183 1.00 81.19 84 LEU A N 1
ATOM 684 C CA . LEU A 1 84 ? 7.529 -3.705 18.934 1.00 81.19 84 LEU A CA 1
ATOM 685 C C . LEU A 1 84 ? 8.728 -2.773 18.724 1.00 81.19 84 LEU A C 1
ATOM 687 O O . LEU A 1 84 ? 8.541 -1.560 18.582 1.00 81.19 84 LEU A O 1
ATOM 691 N N . GLY A 1 85 ? 9.943 -3.317 18.628 1.00 82.31 85 GLY A N 1
ATOM 692 C CA . GLY A 1 85 ? 11.149 -2.565 18.287 1.00 82.31 85 GLY A CA 1
ATOM 693 C C . GLY A 1 85 ? 11.055 -1.924 16.900 1.00 82.31 85 GLY A C 1
ATOM 694 O O . GLY A 1 85 ? 11.250 -0.713 16.752 1.00 82.31 85 GLY A O 1
ATOM 695 N N . HIS A 1 86 ? 10.666 -2.703 15.888 1.00 78.88 86 HIS A N 1
ATOM 696 C CA . HIS A 1 86 ? 10.491 -2.233 14.511 1.00 78.88 86 HIS A CA 1
ATOM 697 C C . HIS A 1 86 ? 9.393 -1.165 14.409 1.00 78.88 86 HIS A C 1
ATOM 699 O O . HIS A 1 86 ? 9.592 -0.069 13.876 1.00 78.88 86 HIS A O 1
ATOM 705 N N . SER A 1 87 ? 8.252 -1.467 15.020 1.00 75.44 87 SER A N 1
ATOM 706 C CA . SER A 1 87 ? 7.105 -0.589 15.224 1.00 75.44 87 SER A CA 1
ATOM 707 C C . SER A 1 87 ? 7.483 0.769 15.819 1.00 75.44 87 SER A C 1
ATOM 709 O O . SER A 1 87 ? 7.086 1.815 15.298 1.00 75.44 87 SER A O 1
ATOM 711 N N . ARG A 1 88 ? 8.307 0.777 16.875 1.00 79.69 88 ARG A N 1
ATOM 712 C CA . ARG A 1 88 ? 8.807 1.998 17.518 1.00 79.69 88 ARG A CA 1
ATOM 713 C C . ARG A 1 88 ? 9.654 2.827 16.559 1.00 79.69 88 ARG A C 1
ATOM 715 O O . ARG A 1 88 ? 9.399 4.020 16.421 1.00 79.69 88 ARG A O 1
ATOM 722 N N . ILE A 1 89 ? 10.609 2.216 15.858 1.00 80.31 89 ILE A N 1
ATOM 723 C CA . ILE A 1 89 ? 11.454 2.918 14.873 1.00 80.31 89 ILE A CA 1
ATOM 724 C C . ILE A 1 89 ? 10.590 3.562 13.782 1.00 80.31 89 ILE A C 1
ATOM 726 O O . ILE A 1 89 ? 10.807 4.715 13.401 1.00 80.31 89 ILE A O 1
ATOM 730 N N . HIS A 1 90 ? 9.580 2.840 13.301 1.00 78.19 90 HIS A N 1
ATOM 731 C CA . HIS A 1 90 ? 8.666 3.324 12.274 1.00 78.19 90 HIS A CA 1
ATOM 732 C C . HIS A 1 90 ? 7.783 4.473 12.779 1.00 78.19 90 HIS A C 1
ATOM 734 O O . HIS A 1 90 ? 7.665 5.491 12.096 1.00 78.19 90 HIS A O 1
ATOM 740 N N . ALA A 1 91 ? 7.235 4.371 13.992 1.00 78.31 91 ALA A N 1
ATOM 741 C CA . ALA A 1 91 ? 6.458 5.442 14.614 1.00 78.31 91 ALA A CA 1
ATOM 742 C C . ALA A 1 91 ? 7.302 6.715 14.820 1.00 78.31 91 ALA A C 1
ATOM 744 O O . ALA A 1 91 ? 6.842 7.813 14.504 1.00 78.31 91 ALA A O 1
ATOM 745 N N . LEU A 1 92 ? 8.562 6.574 15.256 1.00 78.44 92 LEU A N 1
ATOM 746 C CA . LEU A 1 92 ? 9.511 7.689 15.388 1.00 78.44 92 LEU A CA 1
ATOM 747 C C . LEU A 1 92 ? 9.752 8.405 14.051 1.00 78.44 92 LEU A C 1
ATOM 749 O O . LEU A 1 92 ? 9.834 9.631 14.016 1.00 78.44 92 LEU A O 1
ATOM 753 N N . ARG A 1 93 ? 9.846 7.661 12.941 1.00 80.75 93 ARG A N 1
ATOM 754 C CA . ARG A 1 93 ? 10.018 8.229 11.591 1.00 80.75 93 ARG A CA 1
ATOM 755 C C . ARG A 1 93 ? 8.736 8.865 11.058 1.00 80.75 93 ARG A C 1
ATOM 757 O O . ARG A 1 93 ? 8.788 9.877 10.365 1.00 80.75 93 ARG A O 1
ATOM 764 N N . ALA A 1 94 ? 7.585 8.275 11.370 1.00 79.94 94 ALA A N 1
ATOM 765 C CA . ALA A 1 94 ? 6.288 8.710 10.868 1.00 79.94 94 ALA A CA 1
ATOM 766 C C . ALA A 1 94 ? 5.656 9.846 11.684 1.00 79.94 94 ALA A C 1
ATOM 768 O O . ALA A 1 94 ? 4.677 10.429 11.221 1.00 79.94 94 ALA A O 1
ATOM 769 N N . ILE A 1 95 ? 6.204 10.193 12.855 1.00 79.00 95 ILE A N 1
ATOM 770 C CA . ILE A 1 95 ? 5.643 11.218 13.752 1.00 79.00 95 ILE A CA 1
ATOM 771 C C . ILE A 1 95 ? 5.457 12.577 13.065 1.00 79.00 95 ILE A C 1
ATOM 773 O O . ILE A 1 95 ? 4.566 13.341 13.417 1.00 79.00 95 ILE A O 1
ATOM 777 N N . GLU A 1 96 ? 6.258 12.871 12.041 1.00 74.25 96 GLU A N 1
ATOM 778 C CA . GLU A 1 96 ? 6.162 14.112 11.264 1.00 74.25 96 GLU A CA 1
ATOM 779 C C . GLU A 1 96 ? 4.881 14.193 10.428 1.00 74.25 96 GLU A C 1
ATOM 781 O O . GLU A 1 96 ? 4.441 15.283 10.074 1.00 74.25 96 GLU A O 1
ATOM 786 N N . ARG A 1 97 ? 4.258 13.044 10.145 1.00 77.81 97 ARG A N 1
ATOM 787 C CA . ARG A 1 97 ? 2.982 12.941 9.428 1.00 77.81 97 ARG A CA 1
ATOM 788 C C . ARG A 1 97 ? 1.778 13.060 10.359 1.00 77.81 97 ARG A C 1
ATOM 790 O O . ARG A 1 97 ? 0.656 13.199 9.876 1.00 77.81 97 ARG A O 1
ATOM 797 N N . TRP A 1 98 ? 1.975 12.976 11.675 1.00 80.06 98 TRP A N 1
ATOM 798 C CA . TRP A 1 98 ? 0.882 13.134 12.625 1.00 80.06 98 TRP A CA 1
ATOM 799 C C . TRP A 1 98 ? 0.475 14.606 12.719 1.00 80.06 98 TRP A C 1
ATOM 801 O O . TRP A 1 98 ? 1.273 15.474 13.077 1.00 80.06 98 TRP A O 1
ATOM 811 N N . MET A 1 99 ? -0.792 14.881 12.401 1.00 68.81 99 MET A N 1
ATOM 812 C CA . MET A 1 99 ? -1.352 16.226 12.432 1.00 68.81 99 MET A CA 1
ATOM 813 C C . MET A 1 99 ? -2.057 16.498 13.762 1.00 68.81 99 MET A C 1
ATOM 815 O O . MET A 1 99 ? -3.091 15.896 14.064 1.00 68.81 99 MET A O 1
ATOM 819 N N . PRO A 1 100 ? -1.545 17.436 14.559 1.00 60.56 100 PRO A N 1
ATOM 820 C CA . PRO A 1 100 ? -2.181 17.799 15.807 1.00 60.56 100 PRO A CA 1
ATOM 821 C C . PRO A 1 100 ? -3.386 18.711 15.614 1.00 60.56 100 PRO A C 1
ATOM 823 O O . PRO A 1 100 ? -3.327 19.664 14.844 1.00 60.56 100 PRO A O 1
ATOM 826 N N . GLY A 1 101 ? -4.450 18.450 16.371 1.00 62.91 101 GLY A N 1
ATOM 827 C CA . GLY A 1 101 ? -5.756 19.087 16.170 1.00 62.91 101 GLY A CA 1
ATOM 828 C C . GLY A 1 101 ? -6.681 18.280 15.256 1.00 62.91 101 GLY A C 1
ATOM 829 O O . GLY A 1 101 ? -7.840 18.643 15.096 1.00 62.91 101 GLY A O 1
ATOM 830 N N . GLY A 1 102 ? -6.199 17.163 14.697 1.00 70.25 102 GLY A N 1
ATOM 831 C CA . GLY A 1 102 ? -7.078 16.113 14.190 1.00 70.25 102 GLY A CA 1
ATOM 832 C C . GLY A 1 102 ? -7.821 15.402 15.328 1.00 70.25 102 GLY A C 1
ATOM 833 O O . GLY A 1 102 ? -7.461 15.526 16.497 1.00 70.25 102 GLY A O 1
ATOM 834 N N . ALA A 1 103 ? -8.833 14.608 14.977 1.00 62.00 103 ALA A N 1
ATOM 835 C CA . ALA A 1 103 ? -9.675 13.888 15.940 1.00 62.00 103 ALA A CA 1
ATOM 836 C C . ALA A 1 103 ? -8.933 12.822 16.779 1.00 62.00 103 ALA A C 1
ATOM 838 O O . ALA A 1 103 ? -9.490 12.305 17.742 1.00 62.00 103 ALA A O 1
ATOM 839 N N . ALA A 1 104 ? -7.691 12.471 16.428 1.00 72.25 104 ALA A N 1
ATOM 840 C CA . ALA A 1 104 ? -6.923 11.427 17.097 1.00 72.25 104 ALA A CA 1
ATOM 841 C C . ALA A 1 104 ? -5.838 12.019 18.011 1.00 72.25 104 ALA A C 1
ATOM 843 O O . ALA A 1 104 ? -4.952 12.750 17.555 1.00 72.25 104 ALA A O 1
ATOM 844 N N . SER A 1 105 ? -5.862 11.639 19.293 1.00 78.81 105 SER A N 1
ATOM 845 C CA . SER A 1 105 ? -4.748 11.891 20.214 1.00 78.81 105 SER A CA 1
ATOM 846 C C . SER A 1 105 ? -3.460 11.234 19.702 1.00 78.81 105 SER A C 1
ATOM 848 O O . SER A 1 105 ? -3.508 10.304 18.894 1.00 78.81 105 SER A O 1
ATOM 850 N N . VAL A 1 106 ? -2.292 11.682 20.178 1.00 73.56 106 VAL A N 1
ATOM 851 C CA . VAL A 1 106 ? -1.010 11.079 19.768 1.00 73.56 106 VAL A CA 1
ATOM 852 C C . VAL A 1 106 ? -0.981 9.581 20.085 1.00 73.56 106 VAL A C 1
ATOM 854 O O . VAL A 1 106 ? -0.556 8.788 19.258 1.00 73.56 106 VAL A O 1
ATOM 857 N N . SER A 1 107 ? -1.534 9.181 21.230 1.00 72.75 107 SER A N 1
ATOM 858 C CA . SER A 1 107 ? -1.623 7.788 21.667 1.00 72.75 107 SER A CA 1
ATOM 859 C C . SER A 1 107 ? -2.528 6.976 20.741 1.00 72.75 107 SER A C 1
ATOM 861 O O . SER A 1 107 ? -2.161 5.880 20.333 1.00 72.75 107 SER A O 1
ATOM 863 N N . THR A 1 108 ? -3.662 7.550 20.321 1.00 77.75 108 THR A N 1
ATOM 864 C CA . THR A 1 108 ? -4.548 6.938 19.316 1.00 77.75 108 THR A CA 1
ATOM 865 C C . THR A 1 108 ? -3.830 6.774 17.980 1.00 77.75 108 THR A C 1
ATOM 867 O O . THR A 1 108 ? -3.916 5.719 17.358 1.00 77.75 108 THR A O 1
ATOM 870 N N . TRP A 1 109 ? -3.087 7.793 17.543 1.00 83.00 109 TRP A N 1
ATOM 871 C CA . TRP A 1 109 ? -2.307 7.720 16.312 1.00 83.00 109 TRP A CA 1
ATOM 872 C C . TRP A 1 109 ? -1.211 6.659 16.393 1.00 83.00 109 TRP A C 1
ATOM 874 O O . TRP A 1 109 ? -1.096 5.866 15.464 1.00 83.00 109 TRP A O 1
ATOM 884 N N . VAL A 1 110 ? -0.464 6.591 17.501 1.00 78.19 110 VAL A N 1
ATOM 885 C CA . VAL A 1 110 ? 0.552 5.554 17.721 1.00 78.19 110 VAL A CA 1
ATOM 886 C C . VAL A 1 110 ? -0.102 4.178 17.657 1.00 78.19 110 VAL A C 1
ATOM 888 O O . VAL A 1 110 ? 0.326 3.357 16.859 1.00 78.19 110 VAL A O 1
ATOM 891 N N . VAL A 1 111 ? -1.186 3.928 18.397 1.00 78.56 111 VAL A N 1
ATOM 892 C CA . VAL A 1 111 ? -1.865 2.620 18.368 1.00 78.56 111 VAL A CA 1
ATOM 893 C C . VAL A 1 111 ? -2.359 2.268 16.960 1.00 78.56 111 VAL A C 1
ATOM 895 O O . VAL A 1 111 ? -2.159 1.142 16.513 1.00 78.56 111 VAL A O 1
ATOM 898 N N . MET A 1 112 ? -2.953 3.211 16.222 1.00 81.25 112 MET A N 1
ATOM 899 C CA . MET A 1 112 ? -3.426 2.976 14.848 1.00 81.25 112 MET A CA 1
ATOM 900 C C . MET A 1 112 ? -2.297 2.741 13.849 1.00 81.25 112 MET A C 1
ATOM 902 O O . MET A 1 112 ? -2.404 1.871 12.979 1.00 81.25 112 MET A O 1
ATOM 906 N N . TYR A 1 113 ? -1.209 3.491 13.980 1.00 81.50 113 TYR A N 1
ATOM 907 C CA . TYR A 1 113 ? -0.022 3.314 13.162 1.00 81.50 113 TYR A CA 1
ATOM 908 C C . TYR A 1 113 ? 0.595 1.937 13.414 1.00 81.50 113 TYR A C 1
ATOM 910 O O . TYR A 1 113 ? 0.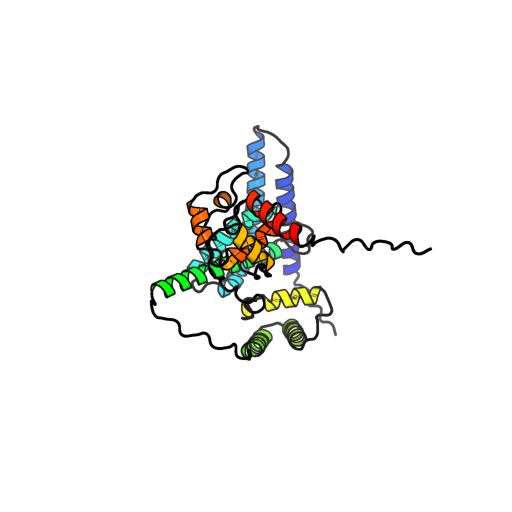820 1.175 12.478 1.00 81.50 113 TYR A O 1
ATOM 918 N N . LEU A 1 114 ? 0.769 1.579 14.686 1.00 75.00 114 LEU A N 1
ATOM 919 C CA . LEU A 1 114 ? 1.328 0.298 15.091 1.00 75.00 114 LEU A CA 1
ATOM 920 C C . LEU A 1 114 ? 0.459 -0.866 14.647 1.00 75.00 114 LEU A C 1
ATOM 922 O O . LEU A 1 114 ? 0.955 -1.783 14.013 1.00 75.00 114 LEU A O 1
ATOM 926 N N . ARG A 1 115 ? -0.853 -0.788 14.852 1.00 79.88 115 ARG A N 1
ATOM 927 C CA . ARG A 1 115 ? -1.815 -1.755 14.317 1.00 79.88 115 ARG A CA 1
ATOM 928 C C . ARG A 1 115 ? -1.677 -1.955 12.803 1.00 79.88 115 ARG A C 1
ATOM 930 O O . ARG A 1 115 ? -1.755 -3.086 12.330 1.00 79.88 115 ARG A O 1
ATOM 937 N N . SER A 1 116 ? -1.470 -0.879 12.046 1.00 79.81 116 SER A N 1
ATOM 938 C CA . SER A 1 116 ? -1.291 -0.956 10.590 1.00 79.81 116 SER A CA 1
ATOM 939 C C . SER A 1 116 ? 0.022 -1.648 10.210 1.00 79.81 116 SER A C 1
ATOM 941 O O . SER A 1 116 ? 0.040 -2.473 9.299 1.00 79.81 116 SER A O 1
ATOM 943 N N . GLU A 1 117 ? 1.112 -1.365 10.926 1.00 78.06 117 GLU A N 1
ATOM 944 C CA . GLU A 1 117 ? 2.402 -2.032 10.713 1.00 78.06 117 GLU A CA 1
ATOM 945 C C . GLU A 1 117 ? 2.363 -3.508 11.139 1.00 78.06 117 GLU A C 1
ATOM 947 O O . GLU A 1 117 ? 2.856 -4.365 10.411 1.00 78.06 117 GLU A O 1
ATOM 952 N N . LEU A 1 118 ? 1.693 -3.827 12.249 1.00 72.38 118 LEU A N 1
ATOM 953 C CA . LEU A 1 118 ? 1.453 -5.196 12.715 1.00 72.38 118 LEU A CA 1
ATOM 954 C C . LEU A 1 118 ? 0.702 -6.020 11.662 1.00 72.38 118 LEU A C 1
ATOM 956 O O . LEU A 1 118 ? 1.110 -7.132 11.331 1.00 72.38 118 LEU A O 1
ATOM 960 N N . ALA A 1 119 ? -0.356 -5.454 11.076 1.00 77.12 119 ALA A N 1
ATOM 961 C CA . ALA A 1 119 ? -1.102 -6.102 10.002 1.00 77.12 119 ALA A CA 1
ATOM 962 C C . ALA A 1 119 ? -0.229 -6.348 8.756 1.00 77.12 119 ALA A C 1
ATOM 964 O O . ALA A 1 119 ? -0.286 -7.428 8.161 1.00 77.12 119 ALA A O 1
ATOM 965 N N . ARG A 1 120 ? 0.623 -5.382 8.381 1.00 79.12 120 ARG A N 1
ATOM 966 C CA . ARG A 1 120 ? 1.576 -5.537 7.268 1.00 79.12 120 ARG A CA 1
ATOM 967 C C . ARG A 1 120 ? 2.602 -6.635 7.535 1.00 79.12 120 ARG A C 1
ATOM 969 O O . ARG A 1 120 ? 2.879 -7.432 6.640 1.00 79.12 120 ARG A O 1
ATOM 976 N N . LEU A 1 121 ? 3.148 -6.690 8.747 1.00 69.75 121 LEU A N 1
ATOM 977 C CA . LEU A 1 121 ? 4.168 -7.667 9.127 1.00 69.75 121 LEU A CA 1
ATOM 978 C C . LEU A 1 121 ? 3.589 -9.080 9.218 1.00 69.75 121 LEU A C 1
ATOM 980 O O . LEU A 1 121 ? 4.179 -9.993 8.647 1.00 69.75 121 LEU A O 1
ATOM 984 N N . ARG A 1 122 ? 2.388 -9.251 9.780 1.00 73.50 122 ARG A N 1
ATOM 985 C CA . ARG A 1 122 ? 1.677 -10.540 9.771 1.00 73.50 122 ARG A CA 1
ATOM 986 C C . ARG A 1 122 ? 1.374 -11.015 8.350 1.00 73.50 122 ARG A C 1
ATOM 988 O O . ARG A 1 122 ? 1.617 -12.170 8.020 1.00 73.50 122 ARG A O 1
ATOM 995 N N . SER A 1 123 ? 0.934 -10.109 7.476 1.00 74.62 123 SER A N 1
ATOM 996 C CA . SER A 1 123 ? 0.724 -10.415 6.051 1.00 74.62 123 SER A CA 1
ATOM 997 C C . SER A 1 123 ? 2.027 -10.821 5.348 1.00 74.62 123 SER A C 1
ATOM 999 O O . SER A 1 123 ? 2.021 -11.601 4.399 1.00 74.62 123 SER A O 1
ATOM 1001 N N . ARG A 1 124 ? 3.178 -10.299 5.790 1.00 74.88 124 ARG A N 1
ATOM 1002 C CA . ARG A 1 124 ? 4.498 -10.705 5.289 1.00 74.88 124 ARG A CA 1
ATOM 1003 C C . ARG A 1 124 ? 4.926 -12.068 5.844 1.00 74.88 124 ARG A C 1
ATOM 1005 O O . ARG A 1 124 ? 5.375 -12.897 5.063 1.00 74.88 124 ARG A O 1
ATOM 1012 N N . GLN A 1 125 ? 4.753 -12.323 7.142 1.00 68.44 125 GLN A N 1
ATOM 1013 C CA . GLN A 1 125 ? 5.065 -13.615 7.768 1.00 68.44 125 GLN A CA 1
ATOM 1014 C C . GLN A 1 125 ? 4.220 -14.754 7.194 1.00 68.44 125 GLN A C 1
ATOM 1016 O O . GLN A 1 125 ? 4.781 -15.787 6.842 1.00 68.44 125 GLN A O 1
ATOM 1021 N N . HIS A 1 126 ? 2.908 -14.555 7.025 1.00 68.38 126 HIS A N 1
ATOM 1022 C CA . HIS A 1 126 ? 2.030 -15.542 6.385 1.00 68.38 126 HIS A CA 1
ATOM 1023 C C . HIS A 1 126 ? 2.493 -15.886 4.973 1.00 68.38 126 HIS A C 1
ATOM 1025 O O . HIS A 1 126 ? 2.547 -17.058 4.624 1.00 68.38 126 HIS A O 1
ATOM 1031 N N . ARG A 1 127 ? 2.937 -14.894 4.190 1.00 60.31 127 ARG A N 1
ATOM 1032 C CA . ARG A 1 127 ? 3.521 -15.138 2.862 1.00 60.31 127 ARG A CA 1
ATOM 1033 C C . ARG A 1 127 ? 4.827 -15.924 2.925 1.00 60.31 127 ARG A C 1
ATOM 1035 O O . ARG A 1 127 ? 5.000 -16.843 2.138 1.00 60.31 127 ARG A O 1
ATOM 1042 N N . MET A 1 128 ? 5.728 -15.609 3.858 1.00 57.44 128 MET A N 1
ATOM 1043 C CA . MET A 1 128 ? 6.976 -16.370 4.017 1.00 57.44 128 MET A CA 1
ATOM 1044 C C . MET A 1 128 ? 6.714 -17.814 4.455 1.00 57.44 128 MET A C 1
ATOM 1046 O O . MET A 1 128 ? 7.354 -18.723 3.938 1.00 57.44 128 MET A O 1
ATOM 1050 N N . ARG A 1 129 ? 5.755 -18.038 5.365 1.00 59.84 129 ARG A N 1
ATOM 1051 C CA . ARG A 1 129 ? 5.354 -19.384 5.797 1.00 59.84 129 ARG A CA 1
ATOM 1052 C C . ARG A 1 129 ? 4.660 -20.150 4.670 1.00 59.84 129 ARG A C 1
ATOM 1054 O O . ARG A 1 129 ? 5.033 -21.286 4.425 1.00 59.84 129 ARG A O 1
ATOM 1061 N N . ALA A 1 130 ? 3.740 -19.529 3.932 1.00 51.31 130 ALA A N 1
ATOM 1062 C CA . ALA A 1 130 ? 3.097 -20.143 2.769 1.00 51.31 130 ALA A CA 1
ATOM 1063 C C . ALA A 1 130 ? 4.111 -20.498 1.668 1.00 51.31 130 ALA A C 1
ATOM 1065 O O . ALA A 1 130 ? 4.030 -21.583 1.097 1.00 51.31 130 ALA A O 1
ATOM 1066 N N . HIS A 1 131 ? 5.109 -19.639 1.418 1.00 40.66 131 HIS A N 1
ATOM 1067 C CA . HIS A 1 131 ? 6.215 -19.947 0.505 1.00 40.66 131 HIS A CA 1
ATOM 1068 C C . HIS A 1 131 ? 7.125 -21.067 1.020 1.00 40.66 131 HIS A C 1
ATOM 1070 O O . HIS A 1 131 ? 7.564 -21.901 0.236 1.00 40.66 131 HIS A O 1
ATOM 1076 N N . ALA A 1 132 ? 7.399 -21.115 2.325 1.00 38.00 132 ALA A N 1
ATOM 1077 C CA . ALA A 1 132 ? 8.172 -22.199 2.924 1.00 38.00 132 ALA A CA 1
ATOM 1078 C C . ALA A 1 132 ? 7.421 -23.540 2.855 1.00 38.00 132 ALA A C 1
ATOM 1080 O O . ALA A 1 132 ? 8.038 -24.555 2.563 1.00 38.00 132 ALA A O 1
ATOM 1081 N N . VAL A 1 133 ? 6.099 -23.540 3.055 1.00 40.84 133 VAL A N 1
ATOM 1082 C CA . VAL A 1 133 ? 5.247 -24.737 2.947 1.00 40.84 133 VAL A CA 1
ATOM 1083 C C . VAL A 1 133 ? 5.125 -25.205 1.493 1.00 40.84 133 VAL A C 1
ATOM 1085 O O . VAL A 1 133 ? 5.317 -26.384 1.227 1.00 40.84 133 VAL A O 1
ATOM 1088 N N . THR A 1 134 ? 4.937 -24.300 0.527 1.00 43.88 134 THR A N 1
ATOM 1089 C CA . THR A 1 134 ? 4.920 -24.665 -0.911 1.00 43.88 134 THR A CA 1
ATOM 1090 C C . THR A 1 134 ? 6.272 -25.144 -1.442 1.00 43.88 134 THR A C 1
ATOM 1092 O O . THR A 1 134 ? 6.311 -25.898 -2.408 1.00 43.88 134 THR A O 1
ATOM 1095 N N . LEU A 1 135 ? 7.387 -24.763 -0.814 1.00 42.34 135 LEU A N 1
ATOM 1096 C CA . LEU A 1 135 ? 8.705 -25.341 -1.110 1.00 42.34 135 LEU A CA 1
ATOM 1097 C C . LEU A 1 135 ? 8.895 -26.747 -0.512 1.00 42.34 135 LEU A C 1
ATOM 1099 O O . LEU A 1 135 ? 9.782 -27.470 -0.960 1.00 42.34 135 LEU A O 1
ATOM 1103 N N . ILE A 1 136 ? 8.090 -27.129 0.485 1.00 41.84 136 ILE A N 1
ATOM 1104 C CA . ILE A 1 136 ? 8.151 -28.435 1.158 1.00 41.84 136 ILE A CA 1
ATOM 1105 C C . ILE A 1 136 ? 7.146 -29.425 0.545 1.00 41.84 136 ILE A C 1
ATOM 1107 O O . ILE A 1 136 ? 7.446 -30.612 0.443 1.00 41.84 136 ILE A O 1
ATOM 1111 N N . GLU A 1 137 ? 5.991 -28.956 0.074 1.00 41.56 137 GLU A N 1
ATOM 1112 C CA . GLU A 1 137 ? 4.914 -29.796 -0.461 1.00 41.56 137 GLU A CA 1
ATOM 1113 C C . GLU A 1 137 ? 4.769 -29.623 -1.977 1.00 41.56 137 GLU A C 1
ATOM 1115 O O . GLU A 1 137 ? 3.890 -28.931 -2.486 1.00 41.56 137 GLU A O 1
ATOM 1120 N N . GLY A 1 138 ? 5.647 -30.285 -2.728 1.00 38.84 138 GLY A N 1
ATOM 1121 C CA . GLY A 1 138 ? 5.452 -30.502 -4.158 1.00 38.84 138 GLY A CA 1
ATOM 1122 C C . GLY A 1 138 ? 4.418 -31.599 -4.419 1.00 38.84 138 GLY A C 1
ATOM 1123 O O . GLY A 1 138 ? 4.808 -32.690 -4.821 1.00 38.84 138 GLY A O 1
ATOM 1124 N N . MET A 1 139 ? 3.125 -31.338 -4.192 1.00 37.59 139 MET A N 1
ATOM 1125 C CA . MET A 1 139 ? 2.026 -32.182 -4.686 1.00 37.59 139 MET A CA 1
ATOM 1126 C C . MET A 1 139 ? 0.812 -31.347 -5.133 1.00 37.59 139 MET A C 1
ATOM 1128 O O . MET A 1 139 ? 0.452 -30.347 -4.522 1.00 37.59 139 MET A O 1
ATOM 1132 N N . ASP A 1 140 ? 0.244 -31.794 -6.251 1.00 44.81 140 ASP A N 1
ATOM 1133 C CA . ASP A 1 140 ? -0.777 -31.195 -7.123 1.00 44.81 140 ASP A CA 1
ATOM 1134 C C . ASP A 1 140 ? -2.049 -30.694 -6.393 1.00 44.81 140 ASP A C 1
ATOM 1136 O O . ASP A 1 140 ? -2.662 -31.480 -5.662 1.00 44.81 140 ASP A O 1
ATOM 1140 N N . PRO A 1 141 ? -2.516 -29.441 -6.593 1.00 42.16 141 PRO A N 1
ATOM 1141 C CA . PRO A 1 141 ? -3.785 -28.998 -6.032 1.00 42.16 141 PRO A CA 1
ATOM 1142 C C . PRO A 1 141 ? -4.954 -29.378 -6.951 1.00 42.16 141 PRO A C 1
ATOM 1144 O O . PRO A 1 141 ? -5.058 -28.938 -8.098 1.00 42.16 141 PRO A O 1
ATOM 1147 N N . ALA A 1 142 ? -5.864 -30.184 -6.404 1.00 38.78 142 ALA A N 1
ATOM 1148 C CA . ALA A 1 142 ? -7.168 -30.473 -6.984 1.00 38.78 142 ALA A CA 1
ATOM 1149 C C . ALA A 1 142 ? -8.011 -29.194 -7.186 1.00 38.78 142 ALA A C 1
ATOM 1151 O O . ALA A 1 142 ? -7.810 -28.173 -6.527 1.00 38.78 142 ALA A O 1
ATOM 1152 N N . ALA A 1 143 ? -8.946 -29.277 -8.136 1.00 36.38 143 ALA A N 1
ATOM 1153 C CA . ALA A 1 143 ? -9.797 -28.194 -8.628 1.00 36.38 143 ALA A CA 1
ATOM 1154 C C . ALA A 1 143 ? -10.569 -27.433 -7.523 1.00 36.38 143 ALA A C 1
ATOM 1156 O O . ALA A 1 143 ? -10.934 -28.032 -6.512 1.00 36.38 143 ALA A O 1
ATOM 1157 N N . PRO A 1 144 ? -10.865 -26.130 -7.719 1.00 43.31 144 PRO A N 1
ATOM 1158 C CA . PRO A 1 144 ? -11.565 -25.324 -6.724 1.00 43.31 144 PRO A CA 1
ATOM 1159 C C . PRO A 1 144 ? -13.056 -25.685 -6.666 1.00 43.31 144 PRO A C 1
ATOM 1161 O O . PRO A 1 144 ? -13.763 -25.565 -7.667 1.00 43.31 144 PRO A O 1
ATOM 1164 N N . GLU A 1 145 ? -13.527 -26.095 -5.488 1.00 35.31 145 GLU A N 1
ATOM 1165 C CA . GLU A 1 145 ? -14.955 -26.208 -5.168 1.00 35.31 145 GLU A CA 1
ATOM 1166 C C . GLU A 1 145 ? -15.623 -24.821 -5.117 1.00 35.31 145 GLU A C 1
ATOM 1168 O O . GLU A 1 145 ? -15.000 -23.809 -4.775 1.00 35.31 145 GLU A O 1
ATOM 1173 N N . GLU A 1 146 ? -16.899 -24.769 -5.508 1.00 34.41 146 GLU A N 1
ATOM 1174 C CA . GLU A 1 146 ? -17.723 -23.558 -5.485 1.00 34.41 146 GLU A CA 1
ATOM 1175 C C . GLU A 1 146 ? -17.962 -23.060 -4.042 1.00 34.41 146 GLU A C 1
ATOM 1177 O O . GLU A 1 146 ? -18.040 -23.865 -3.115 1.00 34.41 146 GLU A O 1
ATOM 1182 N N . PRO A 1 147 ? -18.074 -21.735 -3.815 1.00 37.72 147 PRO A N 1
ATOM 1183 C CA . PRO A 1 147 ? -18.184 -21.181 -2.470 1.00 37.72 147 PRO A CA 1
ATOM 1184 C C . PRO A 1 147 ? -19.563 -21.460 -1.855 1.00 37.72 147 PRO A C 1
ATOM 1186 O O . PRO A 1 147 ? -20.561 -20.836 -2.219 1.00 37.72 147 PRO A O 1
ATOM 1189 N N . GLU A 1 148 ? -19.590 -22.371 -0.886 1.00 35.41 148 GLU A N 1
ATOM 1190 C CA . GLU A 1 148 ? -20.713 -22.605 0.026 1.00 35.41 148 GLU A CA 1
ATOM 1191 C C . GLU A 1 148 ? -21.106 -21.313 0.788 1.00 35.41 148 GLU A C 1
ATOM 1193 O O . GLU A 1 148 ? -20.244 -20.476 1.093 1.00 35.41 148 GLU A O 1
ATOM 1198 N N . PRO A 1 149 ? -22.394 -21.119 1.136 1.00 44.47 149 PRO A N 1
ATOM 1199 C CA . PRO A 1 149 ? -22.845 -19.989 1.943 1.00 44.47 149 PRO A CA 1
ATOM 1200 C C . PRO A 1 149 ? -22.132 -19.983 3.304 1.00 44.47 149 PRO A C 1
ATOM 1202 O O . PRO A 1 149 ? -22.167 -20.960 4.045 1.00 44.47 149 PRO A O 1
ATOM 1205 N N . HIS A 1 150 ? -21.465 -18.878 3.646 1.00 50.75 150 HIS A N 1
ATOM 1206 C CA . HIS A 1 150 ? -20.656 -18.778 4.862 1.00 50.75 150 HIS A CA 1
ATOM 1207 C C . HIS A 1 150 ? -21.506 -18.708 6.149 1.00 50.75 150 HIS A C 1
ATOM 1209 O O . HIS A 1 150 ? -21.664 -17.634 6.735 1.00 50.75 150 HIS A O 1
ATOM 1215 N N . ASP A 1 151 ? -21.947 -19.859 6.660 1.00 53.44 151 ASP A N 1
ATOM 1216 C CA . ASP A 1 151 ? -22.468 -20.010 8.033 1.00 53.44 151 ASP A CA 1
ATOM 1217 C C . ASP A 1 151 ? -21.461 -19.506 9.093 1.00 53.44 151 ASP A C 1
ATOM 1219 O O . ASP A 1 151 ? -21.832 -19.007 10.159 1.00 53.44 151 ASP A O 1
ATOM 1223 N N . GLY A 1 152 ? -20.166 -19.510 8.762 1.00 57.34 152 GLY A N 1
ATOM 1224 C CA . GLY A 1 152 ? -19.096 -19.053 9.648 1.00 57.34 152 GLY A CA 1
ATOM 1225 C C . GLY A 1 152 ? -19.105 -17.555 9.977 1.00 57.34 152 GLY A C 1
ATOM 1226 O O . GLY A 1 152 ? -18.566 -17.172 11.015 1.00 57.34 152 GLY A O 1
ATOM 1227 N N . LEU A 1 153 ? -19.716 -16.689 9.153 1.00 59.91 153 LEU A N 1
ATOM 1228 C CA . LEU A 1 153 ? -19.717 -15.243 9.425 1.00 59.91 153 LEU A CA 1
ATOM 1229 C C . LEU A 1 153 ? -20.621 -14.895 10.611 1.00 59.91 153 LEU A C 1
ATOM 1231 O O . LEU A 1 153 ? -20.214 -14.141 11.495 1.00 59.91 153 LEU A O 1
ATOM 1235 N N . TYR A 1 154 ? -21.829 -15.458 10.653 1.00 64.56 154 TYR A N 1
ATOM 1236 C CA . TYR A 1 154 ? -22.760 -15.232 11.757 1.00 64.56 154 TYR A CA 1
ATOM 1237 C C . TYR A 1 154 ? -22.238 -15.843 13.060 1.00 64.56 154 TYR A C 1
ATOM 1239 O O . TYR A 1 154 ? -22.329 -15.211 14.111 1.00 64.56 154 TYR A O 1
ATOM 1247 N N . GLU A 1 155 ? -21.603 -17.013 12.991 1.00 63.94 155 GLU A N 1
ATOM 1248 C CA . GLU A 1 155 ? -20.971 -17.645 14.151 1.00 63.94 155 GLU A CA 1
ATOM 1249 C C . GLU A 1 155 ? -19.733 -16.868 14.648 1.00 63.94 155 GLU A C 1
ATOM 1251 O O . GLU A 1 155 ? -19.474 -16.792 15.850 1.00 63.94 155 GLU A O 1
ATOM 1256 N N . ALA A 1 156 ? -18.963 -16.250 13.745 1.00 61.25 156 ALA A N 1
ATOM 1257 C CA . ALA A 1 156 ? -17.857 -15.361 14.109 1.0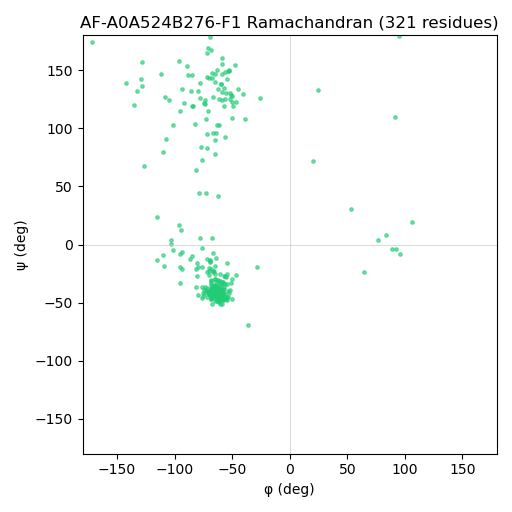0 61.25 156 ALA A CA 1
ATOM 1258 C C . ALA A 1 156 ? -18.359 -14.060 14.759 1.00 61.25 156 ALA A C 1
ATOM 1260 O O . ALA A 1 156 ? -17.799 -13.615 15.761 1.00 61.25 156 ALA A O 1
ATOM 1261 N N . ILE A 1 157 ? -19.445 -13.479 14.236 1.00 64.06 157 ILE A N 1
ATOM 1262 C CA . ILE A 1 157 ? -20.104 -12.302 14.820 1.00 64.06 157 ILE A CA 1
ATOM 1263 C C . ILE A 1 157 ? -20.656 -12.621 16.216 1.00 64.06 157 ILE A C 1
ATOM 1265 O O . ILE A 1 157 ? -20.465 -11.822 17.131 1.00 64.06 157 ILE A O 1
ATOM 1269 N N . ALA A 1 158 ? -21.284 -13.785 16.403 1.00 69.69 158 ALA A N 1
ATOM 1270 C CA . ALA A 1 158 ? -21.812 -14.218 17.697 1.00 69.69 158 ALA A CA 1
ATOM 1271 C C . ALA A 1 158 ? -20.699 -14.399 18.745 1.00 69.69 158 ALA A C 1
ATOM 1273 O O . ALA A 1 158 ? -20.779 -13.826 19.829 1.00 69.69 158 ALA A O 1
ATOM 1274 N N . ARG A 1 159 ? -19.611 -15.098 18.393 1.00 68.88 159 ARG A N 1
ATOM 1275 C CA . ARG A 1 159 ? -18.441 -15.273 19.275 1.00 68.88 159 ARG A CA 1
ATOM 1276 C C . ARG A 1 159 ? -17.763 -13.955 19.641 1.00 68.88 159 ARG A C 1
ATOM 1278 O O . ARG A 1 159 ? -17.270 -13.802 20.755 1.00 68.88 159 ARG A O 1
ATOM 1285 N N . LEU A 1 160 ? -17.734 -12.997 18.716 1.00 67.19 160 LEU A N 1
ATOM 1286 C CA . LEU A 1 160 ? -17.220 -11.663 18.999 1.00 67.19 160 LEU A CA 1
ATOM 1287 C C . LEU A 1 160 ? -18.146 -10.886 19.936 1.00 67.19 160 LEU A C 1
ATOM 1289 O O . LEU A 1 160 ? -17.661 -10.239 20.859 1.00 67.19 160 LEU A O 1
ATOM 1293 N N . ALA A 1 161 ? -19.461 -10.952 19.726 1.00 72.50 161 ALA A N 1
ATOM 1294 C CA . ALA A 1 161 ? -20.436 -10.258 20.563 1.00 72.50 161 ALA A CA 1
ATOM 1295 C C . ALA A 1 161 ? -20.335 -10.672 22.044 1.00 72.50 161 ALA A C 1
ATOM 1297 O O . ALA A 1 161 ? -20.502 -9.824 22.915 1.00 72.50 161 ALA A O 1
ATOM 1298 N N . GLU A 1 162 ? -19.975 -11.926 22.333 1.00 77.25 162 GLU A N 1
ATOM 1299 C CA . GLU A 1 162 ? -19.728 -12.420 23.699 1.00 77.25 162 GLU A CA 1
ATOM 1300 C C . GLU A 1 162 ? -18.502 -11.787 24.384 1.00 77.25 162 GLU A C 1
ATOM 1302 O O . GLU A 1 162 ? -18.416 -11.774 25.610 1.00 77.25 162 GLU A O 1
ATOM 1307 N N . GLN A 1 163 ? -17.549 -11.260 23.610 1.00 72.88 163 GLN A N 1
ATOM 1308 C CA . GLN A 1 163 ? -16.293 -10.684 24.109 1.00 72.88 163 GLN A CA 1
ATOM 1309 C C . GLN A 1 163 ? -16.300 -9.150 24.146 1.00 72.88 163 GLN A C 1
ATOM 1311 O O . GLN A 1 163 ? -15.328 -8.537 24.595 1.00 72.88 163 GLN A O 1
ATOM 1316 N N . LEU A 1 164 ? -17.362 -8.522 23.641 1.00 77.69 164 LEU A N 1
ATOM 1317 C CA . LEU A 1 164 ? -17.501 -7.072 23.574 1.00 77.69 164 LEU A CA 1
ATOM 1318 C C . LEU A 1 164 ? -18.290 -6.527 24.764 1.00 77.69 164 LEU A C 1
ATOM 1320 O O . LEU A 1 164 ? -19.096 -7.219 25.383 1.00 77.69 164 LEU A O 1
ATOM 1324 N N . GLU A 1 165 ? -18.096 -5.240 25.059 1.00 81.44 165 GLU A N 1
ATOM 1325 C CA . GLU A 1 165 ? -19.012 -4.534 25.954 1.00 81.44 165 GLU A CA 1
ATOM 1326 C C . GLU A 1 165 ? -20.440 -4.587 25.360 1.00 81.44 165 GLU A C 1
ATOM 1328 O O . GLU A 1 165 ? -20.592 -4.530 24.134 1.00 81.44 165 GLU A O 1
ATOM 1333 N N . PRO A 1 166 ? -21.505 -4.644 26.182 1.00 84.81 166 PRO A N 1
ATOM 1334 C CA . PRO A 1 166 ? -22.880 -4.838 25.704 1.00 84.81 166 PRO A CA 1
ATOM 1335 C C . PRO A 1 166 ? -23.337 -3.828 24.643 1.00 84.81 166 PRO A C 1
ATOM 1337 O O . PRO A 1 166 ? -24.082 -4.174 23.730 1.00 84.81 166 PRO A O 1
ATOM 1340 N N . GLU A 1 167 ? -22.866 -2.583 24.737 1.00 82.12 167 GLU A N 1
ATOM 1341 C CA . GLU A 1 167 ? -23.145 -1.521 23.762 1.00 82.12 167 GLU A CA 1
ATOM 1342 C C . GLU A 1 167 ? -22.535 -1.824 22.385 1.00 82.12 167 GLU A C 1
ATOM 1344 O O . GLU A 1 167 ? -23.160 -1.584 21.352 1.00 82.12 167 GLU A O 1
ATOM 1349 N N . ASP A 1 168 ? -21.328 -2.387 22.372 1.00 83.19 168 ASP A N 1
ATOM 1350 C CA . ASP A 1 168 ? -20.596 -2.747 21.161 1.00 83.19 168 ASP A CA 1
ATOM 1351 C C . ASP A 1 168 ? -21.164 -4.011 20.525 1.00 83.19 168 ASP A C 1
ATOM 1353 O O . ASP A 1 168 ? -21.353 -4.050 19.310 1.00 83.19 168 ASP A O 1
ATOM 1357 N N . ALA A 1 169 ? -21.508 -5.005 21.346 1.00 82.31 169 ALA A N 1
ATOM 1358 C CA . ALA A 1 169 ? -22.211 -6.207 20.913 1.00 82.31 169 ALA A CA 1
ATOM 1359 C C . ALA A 1 169 ? -23.567 -5.861 20.274 1.00 82.31 169 ALA A C 1
ATOM 1361 O O . ALA A 1 169 ? -23.875 -6.324 19.173 1.00 82.31 169 ALA A O 1
ATOM 1362 N N . PHE A 1 170 ? -24.344 -4.984 20.921 1.00 85.88 170 PHE A N 1
ATOM 1363 C CA . PHE A 1 170 ? -25.625 -4.509 20.404 1.00 85.88 170 PHE A CA 1
ATOM 1364 C C . PHE A 1 170 ? -25.457 -3.793 19.061 1.00 85.88 170 PHE A C 1
ATOM 1366 O O . PHE A 1 170 ? -26.101 -4.163 18.079 1.00 85.88 170 PHE A O 1
ATOM 1373 N N . LEU A 1 171 ? -24.535 -2.831 18.982 1.00 85.06 171 LEU A N 1
ATOM 1374 C CA . LEU A 1 171 ? -24.283 -2.067 17.762 1.00 85.06 171 LEU A CA 1
ATOM 1375 C C . LEU A 1 171 ? -23.827 -2.961 16.592 1.00 85.06 171 LEU A C 1
ATOM 1377 O O . LEU A 1 171 ? -24.254 -2.766 15.450 1.00 85.06 171 LEU A O 1
ATOM 1381 N N . LEU A 1 172 ? -22.982 -3.959 16.869 1.00 82.19 172 LEU A N 1
ATOM 1382 C CA . LEU A 1 172 ? -22.521 -4.930 15.878 1.00 82.19 172 LEU A CA 1
ATOM 1383 C C . LEU A 1 172 ? -23.674 -5.824 15.386 1.00 82.19 172 LEU A C 1
ATOM 1385 O O . LEU A 1 172 ? -23.801 -6.047 14.183 1.00 82.19 172 LEU A O 1
ATOM 1389 N N . SER A 1 173 ? -24.541 -6.277 16.300 1.00 81.31 173 SER A N 1
ATOM 1390 C CA . SER A 1 173 ? -25.695 -7.130 15.986 1.00 81.31 173 SER A CA 1
ATOM 1391 C C . SER A 1 173 ? -26.761 -6.415 15.149 1.00 81.31 173 SER A C 1
ATOM 1393 O O . SER A 1 173 ? -27.225 -6.963 14.151 1.00 81.31 173 SER A O 1
ATOM 1395 N N . GLU A 1 174 ? -27.083 -5.159 15.471 1.00 87.06 174 GLU A N 1
ATOM 1396 C CA . GLU A 1 174 ? -28.030 -4.341 14.703 1.00 87.06 174 GLU A CA 1
ATOM 1397 C C . GLU A 1 174 ? -27.514 -4.096 13.279 1.00 87.06 174 GLU A C 1
ATOM 1399 O O . GLU A 1 174 ? -28.269 -4.179 12.308 1.00 87.06 174 GLU A O 1
ATOM 1404 N N . THR A 1 175 ? -26.202 -3.875 13.144 1.00 83.75 175 THR A N 1
ATOM 1405 C CA . THR A 1 175 ? -25.553 -3.715 11.837 1.00 83.75 175 THR A CA 1
ATOM 1406 C C . THR A 1 175 ? -25.592 -5.013 11.029 1.00 83.75 175 THR A C 1
ATOM 1408 O O . THR A 1 175 ? -25.895 -4.979 9.837 1.00 83.75 175 THR A O 1
ATOM 1411 N N . ALA A 1 176 ? -25.333 -6.162 11.663 1.00 78.69 176 ALA A N 1
ATOM 1412 C CA . ALA A 1 176 ? -25.425 -7.479 11.028 1.00 78.69 176 ALA A CA 1
ATOM 1413 C C . ALA A 1 176 ? -26.866 -7.835 10.610 1.00 78.69 176 ALA A C 1
ATOM 1415 O O . ALA A 1 176 ? -27.066 -8.503 9.599 1.00 78.69 176 ALA A O 1
ATOM 1416 N N . ALA A 1 177 ? -27.867 -7.330 11.336 1.00 80.75 177 ALA A N 1
ATOM 1417 C CA . ALA A 1 177 ? -29.286 -7.425 10.991 1.00 80.75 177 ALA A CA 1
ATOM 1418 C C . ALA A 1 177 ? -29.728 -6.427 9.896 1.00 80.75 177 ALA A C 1
ATOM 1420 O O . ALA A 1 177 ? -30.918 -6.314 9.601 1.00 80.75 177 ALA A O 1
ATOM 1421 N N . GLY A 1 178 ? -28.792 -5.683 9.294 1.00 83.00 178 GLY A N 1
ATOM 1422 C CA . GLY A 1 178 ? -29.055 -4.764 8.188 1.00 83.00 178 GLY A CA 1
ATOM 1423 C C . GLY A 1 178 ? -29.549 -3.376 8.602 1.00 83.00 178 GLY A C 1
ATOM 1424 O O . GLY A 1 178 ? -29.908 -2.583 7.730 1.00 83.00 178 GLY A O 1
ATOM 1425 N N . ARG A 1 179 ? -29.556 -3.035 9.899 1.00 87.56 179 ARG A N 1
ATOM 1426 C CA . ARG A 1 179 ? -29.866 -1.667 10.337 1.00 87.56 179 ARG A CA 1
ATOM 1427 C C . ARG A 1 179 ? -28.608 -0.803 10.262 1.00 87.56 179 ARG A C 1
ATOM 1429 O O . ARG A 1 179 ? -27.620 -1.092 10.935 1.00 87.56 179 ARG A O 1
ATOM 1436 N N . PRO A 1 180 ? -28.603 0.266 9.453 1.00 81.50 180 PRO A N 1
ATOM 1437 C CA . PRO A 1 180 ? -27.425 1.102 9.320 1.00 81.50 180 PRO A CA 1
ATOM 1438 C C . PRO A 1 180 ? -27.193 1.936 10.595 1.00 81.50 180 PRO A C 1
ATOM 1440 O O . PRO A 1 180 ? -28.155 2.430 11.184 1.00 81.50 180 PRO A O 1
ATOM 1443 N N . PRO A 1 181 ? -25.931 2.173 10.994 1.00 86.56 181 PRO A N 1
ATOM 1444 C CA . PRO A 1 181 ? -25.601 3.057 12.110 1.00 86.56 181 PRO A CA 1
ATOM 1445 C C . PRO A 1 181 ? -26.118 4.482 11.880 1.00 86.56 181 PRO A C 1
ATOM 1447 O O . PRO A 1 181 ? -25.870 5.100 10.834 1.00 86.56 181 PRO A O 1
ATOM 1450 N N . SER A 1 182 ? -26.783 5.016 12.899 1.00 89.38 182 SER A N 1
ATOM 1451 C CA . SER A 1 182 ? -27.464 6.309 12.911 1.00 89.38 182 SER A CA 1
ATOM 1452 C C . SER A 1 182 ? -26.496 7.495 12.890 1.00 89.38 182 SER A C 1
ATOM 1454 O O . SER A 1 182 ? -26.829 8.564 12.374 1.00 89.38 182 SER A O 1
ATOM 1456 N N . SER A 1 183 ? -25.265 7.309 13.383 1.00 87.00 183 SER A N 1
ATOM 1457 C CA . SER A 1 183 ? -24.284 8.391 13.514 1.00 87.00 183 SER A CA 1
ATOM 1458 C C . SER A 1 183 ? -22.912 8.084 12.886 1.00 87.00 183 SER A C 1
ATOM 1460 O O . SER A 1 183 ? -22.513 6.926 12.725 1.00 87.00 183 SER A O 1
ATOM 1462 N N . PRO A 1 184 ? -22.125 9.123 12.528 1.00 67.69 184 PRO A N 1
ATOM 1463 C CA . PRO A 1 184 ? -20.731 8.954 12.113 1.00 67.69 184 PRO A CA 1
ATOM 1464 C C . PRO A 1 184 ? -19.852 8.272 13.170 1.00 67.69 184 PRO A C 1
ATOM 1466 O O . PRO A 1 184 ? -18.918 7.554 12.813 1.00 67.69 184 PRO A O 1
ATOM 1469 N N . TRP A 1 185 ? -20.151 8.489 14.453 1.00 81.31 185 TRP A N 1
ATOM 1470 C CA . TRP A 1 185 ? -19.428 7.880 15.568 1.00 81.31 185 TRP A CA 1
ATOM 1471 C C . TRP A 1 185 ? -19.667 6.369 15.626 1.00 81.31 185 TRP A C 1
ATOM 1473 O O . TRP A 1 185 ? -18.703 5.609 15.659 1.00 81.31 185 TRP A O 1
ATOM 1483 N N . GLU A 1 186 ? -20.923 5.930 15.508 1.00 80.19 186 GLU A N 1
ATOM 1484 C CA . GLU A 1 186 ? -21.284 4.507 15.443 1.00 80.19 186 GLU A CA 1
ATOM 1485 C C . GLU A 1 186 ? -20.610 3.812 14.254 1.00 80.19 186 GLU A C 1
ATOM 1487 O O . GLU A 1 186 ? -20.027 2.742 14.409 1.00 80.19 186 GLU A O 1
ATOM 1492 N N . ARG A 1 187 ? -20.577 4.460 13.079 1.00 78.75 187 ARG A N 1
ATOM 1493 C CA . ARG A 1 187 ? -19.836 3.957 11.905 1.00 78.75 187 ARG A CA 1
ATOM 1494 C C . ARG A 1 187 ? -18.350 3.759 12.189 1.00 78.75 187 ARG A C 1
ATOM 1496 O O . ARG A 1 187 ? -17.773 2.754 11.777 1.00 78.75 187 ARG A O 1
ATOM 1503 N N . GLY A 1 188 ? -17.715 4.730 12.845 1.00 63.62 188 GLY A N 1
ATOM 1504 C CA . GLY A 1 188 ? -16.307 4.639 13.232 1.00 63.62 188 GLY A CA 1
ATOM 1505 C C . GLY A 1 188 ? -16.060 3.514 14.235 1.00 63.62 188 GLY A C 1
ATOM 1506 O O . GLY A 1 188 ? -15.090 2.769 14.097 1.00 63.62 188 GLY A O 1
ATOM 1507 N N . ARG A 1 189 ? -16.976 3.354 15.193 1.00 79.00 189 ARG A N 1
ATOM 1508 C CA . ARG A 1 189 ? -16.911 2.339 16.241 1.00 79.00 189 ARG A CA 1
ATOM 1509 C C . ARG A 1 189 ? -17.094 0.926 15.687 1.00 79.00 189 ARG A C 1
ATOM 1511 O O . ARG A 1 189 ? -16.228 0.093 15.919 1.00 79.00 189 ARG A O 1
ATOM 1518 N N . ILE A 1 190 ? -18.095 0.689 14.835 1.00 77.56 190 ILE A N 1
ATOM 1519 C CA . ILE A 1 190 ? -18.277 -0.588 14.117 1.00 77.56 190 ILE A CA 1
ATOM 1520 C C . ILE A 1 190 ? -17.034 -0.935 13.300 1.00 77.56 190 ILE A C 1
ATOM 1522 O O . ILE A 1 190 ? -16.545 -2.055 13.375 1.00 77.56 190 ILE A O 1
ATOM 1526 N N . ARG A 1 191 ? -16.466 0.022 12.554 1.00 71.94 191 ARG A N 1
ATOM 1527 C CA . ARG A 1 191 ? -15.226 -0.222 11.796 1.00 71.94 191 ARG A CA 1
ATOM 1528 C C . ARG A 1 191 ? -14.071 -0.629 12.703 1.00 71.94 191 ARG A C 1
ATOM 1530 O O . ARG A 1 191 ? -13.299 -1.501 12.325 1.00 71.94 191 ARG A O 1
ATOM 1537 N N . ALA A 1 192 ? -13.941 -0.012 13.875 1.00 68.31 192 ALA A N 1
ATOM 1538 C CA . ALA A 1 192 ? -12.903 -0.361 14.836 1.00 68.31 192 ALA A CA 1
ATOM 1539 C C . ALA A 1 192 ? -13.114 -1.762 15.439 1.00 68.31 192 ALA A C 1
ATOM 1541 O O . ALA A 1 192 ? -12.140 -2.504 15.561 1.00 68.31 192 ALA A O 1
ATOM 1542 N N . LEU A 1 193 ? -14.365 -2.119 15.758 1.00 72.88 193 LEU A N 1
ATOM 1543 C CA . LEU A 1 193 ? -14.763 -3.420 16.308 1.00 72.88 193 LEU A CA 1
ATOM 1544 C C . LEU A 1 193 ? -14.582 -4.548 15.297 1.00 72.88 193 LEU A C 1
ATOM 1546 O O . LEU A 1 193 ? -13.895 -5.518 15.593 1.00 72.88 193 LEU A O 1
ATOM 1550 N N . VAL A 1 194 ? -15.118 -4.384 14.085 1.00 64.88 194 VAL A N 1
ATOM 1551 C CA . VAL A 1 194 ? -14.944 -5.339 12.984 1.00 64.88 194 VAL A CA 1
ATOM 1552 C C . VAL A 1 194 ? -13.466 -5.495 12.683 1.00 64.88 194 VAL A C 1
ATOM 1554 O O . VAL A 1 194 ? -12.971 -6.599 12.585 1.00 64.88 194 VAL A O 1
ATOM 1557 N N . ALA A 1 195 ? -12.704 -4.406 12.622 1.00 53.88 195 ALA A N 1
ATOM 1558 C CA . ALA A 1 195 ? -11.285 -4.532 12.358 1.00 53.88 195 ALA A CA 1
ATOM 1559 C C . ALA A 1 195 ? -10.503 -5.123 13.560 1.00 53.88 195 ALA A C 1
ATOM 1561 O O . ALA A 1 195 ? -9.325 -5.442 13.409 1.00 53.88 195 ALA A O 1
ATOM 1562 N N . HIS A 1 196 ? -11.055 -5.235 14.770 1.00 57.91 196 HIS A N 1
ATOM 1563 C CA . HIS A 1 196 ? -10.314 -5.696 15.949 1.00 57.91 196 HIS A CA 1
ATOM 1564 C C . HIS A 1 196 ? -9.813 -7.145 15.771 1.00 57.91 196 HIS A C 1
ATOM 1566 O O . HIS A 1 196 ? -10.578 -8.003 15.370 1.00 57.91 196 HIS A O 1
ATOM 1572 N N . PRO A 1 197 ? -8.550 -7.481 16.078 1.00 48.44 197 PRO A N 1
ATOM 1573 C CA . PRO A 1 197 ? -8.028 -8.845 15.898 1.00 48.44 197 PRO A CA 1
ATOM 1574 C C . PRO A 1 197 ? -8.777 -9.905 16.726 1.00 48.44 197 PRO A C 1
ATOM 1576 O O . PRO A 1 197 ? -8.930 -11.029 16.262 1.00 48.44 197 PRO A O 1
ATOM 1579 N N . ALA A 1 198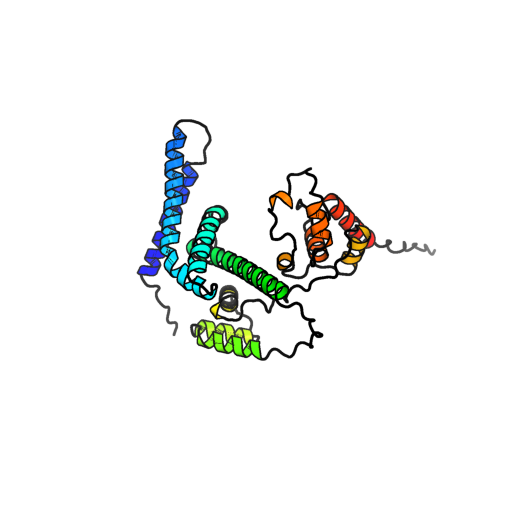 ? -9.301 -9.542 17.906 1.00 47.38 198 ALA A N 1
ATOM 1580 C CA . ALA A 1 198 ? -10.154 -10.430 18.712 1.00 47.38 198 ALA A CA 1
ATOM 1581 C C . ALA A 1 198 ? -11.537 -10.684 18.086 1.00 47.38 198 ALA A C 1
ATOM 1583 O O . ALA A 1 198 ? -12.225 -11.609 18.491 1.00 47.38 198 ALA A O 1
ATOM 1584 N N . ALA A 1 199 ? -11.921 -9.903 17.070 1.00 51.56 199 ALA A N 1
ATOM 1585 C CA . ALA A 1 199 ? -13.103 -10.183 16.273 1.00 51.56 199 ALA A CA 1
ATOM 1586 C C . ALA A 1 199 ? -13.033 -11.541 15.591 1.00 51.56 199 ALA A C 1
ATOM 1588 O O . ALA A 1 199 ? -14.074 -12.117 15.306 1.00 51.56 199 ALA A O 1
ATOM 1589 N N . GLY A 1 200 ? -11.841 -12.009 15.205 1.00 45.38 200 GLY A N 1
ATOM 1590 C CA . GLY A 1 200 ? -11.719 -13.050 14.179 1.00 45.38 200 GLY A CA 1
ATOM 1591 C C . GLY A 1 200 ? -12.223 -12.587 12.800 1.00 45.38 200 GLY A C 1
ATOM 1592 O O . GLY A 1 200 ? -11.715 -13.042 11.783 1.00 45.38 200 GLY A O 1
ATOM 1593 N N . ILE A 1 201 ? -13.108 -11.583 12.753 1.00 48.91 201 ILE A N 1
ATOM 1594 C CA . ILE A 1 201 ? -13.514 -10.771 11.607 1.00 48.91 201 ILE A CA 1
ATOM 1595 C C . ILE A 1 201 ? -12.384 -9.805 11.226 1.00 48.91 201 ILE A C 1
ATOM 1597 O O . ILE A 1 201 ? -12.607 -8.634 10.938 1.00 48.91 201 ILE A O 1
ATOM 1601 N N . ALA A 1 202 ? -11.129 -10.261 11.180 1.00 43.22 202 ALA A N 1
ATOM 1602 C CA . ALA A 1 202 ? -10.187 -9.552 10.331 1.00 43.22 202 ALA A CA 1
ATOM 1603 C C . ALA A 1 202 ? -10.877 -9.415 8.967 1.00 43.22 202 ALA A C 1
ATOM 1605 O O . ALA A 1 202 ? -11.427 -10.381 8.443 1.00 43.22 202 ALA A O 1
ATOM 1606 N N . LEU A 1 203 ? -10.919 -8.188 8.460 1.00 42.31 203 LEU A N 1
ATOM 1607 C CA . LEU A 1 203 ? -11.527 -7.760 7.202 1.00 42.31 203 LEU A CA 1
ATOM 1608 C C . LEU A 1 203 ? -10.861 -8.422 5.971 1.00 42.31 203 LEU A C 1
ATOM 1610 O O . LEU A 1 203 ? -10.625 -7.768 4.966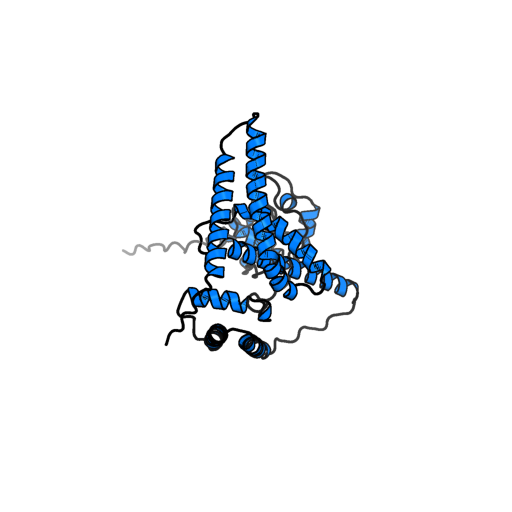 1.00 42.31 203 LEU A O 1
ATOM 1614 N N . ALA A 1 204 ? -10.550 -9.715 6.039 1.00 41.81 204 ALA A N 1
ATOM 1615 C CA . ALA A 1 204 ? -10.238 -10.579 4.915 1.00 41.81 204 ALA A CA 1
ATOM 1616 C C . ALA A 1 204 ? -11.488 -10.848 4.056 1.00 41.81 204 ALA A C 1
ATOM 1618 O O . ALA A 1 204 ? -11.357 -11.162 2.883 1.00 41.81 204 ALA A O 1
ATOM 1619 N N . HIS A 1 205 ? -12.702 -10.650 4.5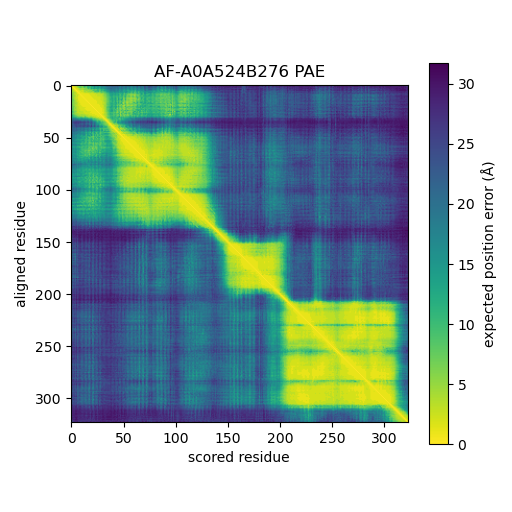93 1.00 39.34 205 HIS A N 1
ATOM 1620 C CA . HIS A 1 205 ? -13.938 -10.980 3.872 1.00 39.34 205 HIS A CA 1
ATOM 1621 C C . HIS A 1 205 ? -14.597 -9.850 3.062 1.00 39.34 205 HIS A C 1
ATOM 1623 O O . HIS A 1 205 ? -15.541 -10.134 2.334 1.00 39.34 205 HIS A O 1
ATOM 1629 N N . VAL A 1 206 ? -14.142 -8.589 3.126 1.00 43.16 206 VAL A N 1
ATOM 1630 C CA . VAL A 1 206 ? -14.770 -7.504 2.317 1.00 43.16 206 VAL A CA 1
ATOM 1631 C C . VAL A 1 206 ? -13.882 -7.014 1.175 1.00 43.16 206 VAL A C 1
ATOM 1633 O O . VAL A 1 206 ? -14.371 -6.455 0.197 1.00 43.16 206 VAL A O 1
ATOM 1636 N N . VAL A 1 207 ? -12.582 -7.280 1.237 1.00 49.72 207 VAL A N 1
ATOM 1637 C CA . VAL A 1 207 ? -11.708 -7.190 0.070 1.00 49.72 207 VAL A CA 1
ATOM 1638 C C . VAL A 1 207 ? -11.400 -8.627 -0.293 1.00 49.72 207 VAL A C 1
ATOM 1640 O O . VAL A 1 207 ? -10.490 -9.204 0.289 1.00 49.72 207 VAL A O 1
ATOM 1643 N N . GLY A 1 208 ? -12.226 -9.222 -1.161 1.00 57.53 208 GLY A N 1
ATOM 1644 C CA . GLY A 1 208 ? -11.973 -10.575 -1.654 1.00 57.53 208 GLY A CA 1
ATOM 1645 C C . GLY A 1 208 ? -10.504 -10.697 -2.041 1.00 57.53 208 GLY A C 1
ATOM 1646 O O . GLY A 1 208 ? -9.965 -9.764 -2.644 1.00 57.53 208 GLY A O 1
ATOM 1647 N N . GLU A 1 209 ? -9.861 -11.786 -1.615 1.00 66.69 209 GLU A N 1
ATOM 1648 C CA . GLU A 1 209 ? -8.442 -12.006 -1.875 1.00 66.69 209 GLU A CA 1
ATOM 1649 C C . GLU A 1 209 ? -8.165 -11.705 -3.351 1.00 66.69 209 GLU A C 1
ATOM 1651 O O . GLU A 1 209 ? -8.860 -12.250 -4.220 1.00 66.69 209 GLU A O 1
ATOM 1656 N N . PRO A 1 210 ? -7.237 -10.777 -3.658 1.00 82.88 210 PRO A N 1
ATOM 1657 C CA . PRO A 1 210 ? -6.970 -10.420 -5.039 1.00 82.88 210 PRO A CA 1
ATOM 1658 C C . PRO A 1 210 ? -6.603 -11.700 -5.780 1.00 82.88 210 PRO A C 1
ATOM 1660 O O . PRO A 1 210 ? -5.707 -12.431 -5.366 1.00 82.88 210 PRO A O 1
ATOM 1663 N N . LYS A 1 211 ? -7.305 -12.004 -6.866 1.00 86.75 211 LYS A N 1
ATOM 1664 C CA . LYS A 1 211 ? -6.990 -13.197 -7.647 1.00 86.75 211 LYS A CA 1
ATOM 1665 C C . LYS A 1 211 ? -5.795 -12.880 -8.543 1.00 86.75 211 LYS A C 1
ATOM 1667 O O . LYS A 1 211 ? -5.827 -11.839 -9.215 1.00 86.75 211 LYS A O 1
ATOM 1672 N N . PRO A 1 212 ? -4.758 -13.738 -8.591 1.00 89.00 212 PRO A N 1
ATOM 1673 C CA . PRO A 1 212 ? -3.681 -13.568 -9.554 1.00 89.00 212 PRO A CA 1
ATOM 1674 C C . PRO A 1 212 ? -4.277 -13.564 -10.964 1.00 89.00 212 PRO A C 1
ATOM 1676 O O . PRO A 1 212 ? -5.146 -14.374 -11.293 1.00 89.00 212 PRO A O 1
ATOM 1679 N N . ARG A 1 213 ? -3.836 -12.626 -11.799 1.00 90.75 213 ARG A N 1
ATOM 1680 C CA . ARG A 1 213 ? -4.201 -12.598 -13.213 1.00 90.75 213 ARG A CA 1
ATOM 1681 C C . ARG A 1 213 ? -3.198 -13.421 -14.017 1.00 90.75 213 ARG A C 1
ATOM 1683 O O . ARG A 1 213 ? -2.036 -13.521 -13.617 1.00 90.75 213 ARG A O 1
ATOM 1690 N N . PRO A 1 214 ? -3.614 -13.963 -15.175 1.00 88.50 214 PRO A N 1
ATOM 1691 C CA . PRO A 1 214 ? -2.687 -14.568 -16.114 1.00 88.50 214 PRO A CA 1
ATOM 1692 C C . PRO A 1 214 ? -1.543 -13.608 -16.424 1.00 88.50 214 PRO A C 1
ATOM 1694 O O . PRO A 1 214 ? -1.754 -12.433 -16.741 1.00 88.50 214 PRO A O 1
ATOM 1697 N N . VAL A 1 215 ? -0.327 -14.125 -16.316 1.00 89.12 215 VAL A N 1
ATOM 1698 C CA . VAL A 1 215 ? 0.878 -13.379 -16.637 1.00 89.12 215 VAL A CA 1
ATOM 1699 C C . VAL A 1 215 ? 0.935 -13.213 -18.151 1.00 89.12 215 VAL A C 1
ATOM 1701 O O . VAL A 1 215 ? 1.052 -14.190 -18.887 1.00 89.12 215 VAL A O 1
ATOM 1704 N N . THR A 1 216 ? 0.830 -11.975 -18.625 1.00 87.44 216 THR A N 1
ATOM 1705 C CA . THR A 1 216 ? 1.007 -11.644 -20.043 1.00 87.44 216 THR A CA 1
ATOM 1706 C C . THR A 1 216 ? 2.283 -10.822 -20.238 1.00 87.44 216 THR A C 1
ATOM 1708 O O . THR A 1 216 ? 2.626 -10.034 -19.345 1.00 87.44 216 THR A O 1
ATOM 1711 N N . PRO A 1 217 ? 2.992 -10.979 -21.375 1.00 91.12 217 PRO A N 1
ATOM 1712 C CA . PRO A 1 217 ? 4.182 -10.189 -21.680 1.00 91.12 217 PRO A CA 1
ATOM 1713 C C . PRO A 1 217 ? 3.916 -8.682 -21.591 1.00 91.12 217 PRO A C 1
ATOM 1715 O O . PRO A 1 217 ? 2.808 -8.219 -21.868 1.00 91.12 217 PRO A O 1
ATOM 1718 N N . VAL A 1 218 ? 4.941 -7.905 -21.230 1.00 94.56 218 VAL A N 1
ATOM 1719 C CA . VAL A 1 218 ? 4.852 -6.438 -21.191 1.00 94.56 218 VAL A CA 1
ATOM 1720 C C . VAL A 1 218 ? 4.820 -5.901 -22.622 1.00 94.56 218 VAL A C 1
ATOM 1722 O O . VAL A 1 218 ? 5.863 -5.677 -23.238 1.00 94.56 218 VAL A O 1
ATOM 1725 N N . ASP A 1 219 ? 3.615 -5.660 -23.130 1.00 96.38 219 ASP A N 1
ATOM 1726 C CA . ASP A 1 219 ? 3.371 -5.092 -24.453 1.00 96.38 219 ASP A CA 1
ATOM 1727 C C . ASP A 1 219 ? 2.345 -3.958 -24.375 1.00 96.38 219 ASP A C 1
ATOM 1729 O O . ASP A 1 219 ? 1.287 -4.072 -23.761 1.00 96.38 219 ASP A O 1
ATOM 1733 N N . LEU A 1 220 ? 2.664 -2.833 -25.011 1.00 96.56 220 LEU A N 1
ATOM 1734 C CA . LEU A 1 220 ? 1.867 -1.614 -24.902 1.00 96.56 220 LEU A CA 1
ATOM 1735 C C . LEU A 1 220 ? 0.469 -1.759 -25.522 1.00 96.56 220 LEU A C 1
ATOM 1737 O O . LEU A 1 220 ? -0.487 -1.204 -24.978 1.00 96.56 220 LEU A O 1
ATOM 1741 N N . ALA A 1 221 ? 0.350 -2.461 -26.651 1.00 95.50 221 ALA A N 1
ATOM 1742 C CA . ALA A 1 221 ? -0.914 -2.631 -27.360 1.00 95.50 221 ALA A CA 1
ATOM 1743 C C . ALA A 1 221 ? -1.803 -3.661 -26.653 1.00 95.50 221 ALA A C 1
ATOM 1745 O O . ALA A 1 221 ? -2.977 -3.382 -26.397 1.00 95.50 221 ALA A O 1
ATOM 1746 N N . VAL A 1 222 ? -1.230 -4.805 -26.263 1.00 95.69 222 VAL A N 1
ATOM 1747 C CA . VAL A 1 222 ? -1.932 -5.854 -25.503 1.00 95.69 222 VAL A CA 1
ATOM 1748 C C . VAL A 1 222 ? -2.439 -5.310 -24.170 1.00 95.69 222 VAL A C 1
ATOM 1750 O O . VAL A 1 222 ? -3.581 -5.563 -23.781 1.00 95.69 222 VAL A O 1
ATOM 1753 N N . ASP A 1 223 ? -1.630 -4.508 -23.484 1.00 96.56 223 ASP A N 1
ATOM 1754 C CA . ASP A 1 223 ? -2.011 -3.924 -22.204 1.00 96.56 223 ASP A CA 1
ATOM 1755 C C . ASP A 1 223 ? -3.098 -2.863 -22.336 1.00 96.56 223 ASP A C 1
ATOM 1757 O O . ASP A 1 223 ? -4.037 -2.834 -21.538 1.00 96.56 223 ASP A O 1
ATOM 1761 N N . ALA A 1 224 ? -3.017 -2.009 -23.360 1.00 96.50 224 ALA A N 1
ATOM 1762 C CA . ALA A 1 224 ? -4.074 -1.045 -23.641 1.00 96.50 224 ALA A CA 1
ATOM 1763 C C . ALA A 1 224 ? -5.406 -1.748 -23.954 1.00 96.50 224 ALA A C 1
ATOM 1765 O O . ALA A 1 224 ? -6.443 -1.339 -23.430 1.00 96.50 224 ALA A O 1
ATOM 1766 N N . ALA A 1 225 ? -5.378 -2.827 -24.744 1.00 94.94 225 ALA A N 1
ATOM 1767 C CA . ALA A 1 225 ? -6.554 -3.646 -25.029 1.00 94.94 225 ALA A CA 1
ATOM 1768 C C . ALA A 1 225 ? -7.103 -4.331 -23.761 1.00 94.94 225 ALA A C 1
ATOM 1770 O O . ALA A 1 225 ? -8.309 -4.314 -23.513 1.00 94.94 225 ALA A O 1
ATOM 1771 N N . SER A 1 226 ? -6.222 -4.853 -22.904 1.00 94.62 226 SER A N 1
ATOM 1772 C CA . SER A 1 226 ? -6.605 -5.500 -21.642 1.00 94.62 226 SER A CA 1
ATOM 1773 C C . SER A 1 226 ? -7.291 -4.520 -20.685 1.00 94.62 226 SER A C 1
ATOM 1775 O O . SER A 1 226 ? -8.360 -4.813 -20.150 1.00 94.62 226 SER A O 1
ATOM 1777 N N . LEU A 1 227 ? -6.737 -3.317 -20.504 1.00 95.12 227 LEU A N 1
ATOM 1778 C CA . LEU A 1 227 ? -7.364 -2.286 -19.669 1.00 95.12 227 LEU A CA 1
ATOM 1779 C C . LEU A 1 227 ? -8.704 -1.812 -20.242 1.00 95.12 227 LEU A C 1
ATOM 1781 O O . LEU A 1 227 ? -9.648 -1.587 -19.485 1.00 95.12 227 LEU A O 1
ATOM 1785 N N . ARG A 1 228 ? -8.810 -1.715 -21.572 1.00 93.56 228 ARG A N 1
ATOM 1786 C CA . ARG A 1 228 ? -10.050 -1.360 -22.274 1.00 93.56 228 ARG A CA 1
ATOM 1787 C C . ARG A 1 228 ? -11.167 -2.367 -22.032 1.00 93.56 228 ARG A C 1
ATOM 1789 O O . ARG A 1 228 ? -12.296 -1.957 -21.804 1.00 93.56 228 ARG A O 1
ATOM 1796 N N . SER A 1 229 ? -10.848 -3.661 -22.009 1.00 92.94 229 SER A N 1
ATOM 1797 C CA . SER A 1 229 ? -11.819 -4.734 -21.743 1.00 92.94 229 SER A CA 1
ATOM 1798 C C . SER A 1 229 ? -12.382 -4.753 -20.308 1.00 92.94 229 SER A C 1
ATOM 1800 O O . SER A 1 229 ? -13.136 -5.653 -19.955 1.00 92.94 229 SER A O 1
ATOM 1802 N N . GLY A 1 230 ? -12.045 -3.762 -19.472 1.00 86.31 230 GLY A N 1
ATOM 1803 C CA . GLY A 1 230 ? -12.531 -3.648 -18.096 1.00 86.31 230 GLY A CA 1
ATOM 1804 C C . GLY A 1 230 ? -11.487 -3.992 -17.036 1.00 86.31 230 GLY A C 1
ATOM 1805 O O . GLY A 1 230 ? -11.845 -4.250 -15.887 1.00 86.31 230 GLY A O 1
ATOM 1806 N N . GLY A 1 231 ? -10.198 -3.976 -17.386 1.00 85.25 231 GLY A N 1
ATOM 1807 C CA . GLY A 1 231 ? -9.092 -4.180 -16.451 1.00 85.25 231 GLY A CA 1
ATOM 1808 C C . GLY A 1 231 ? -8.987 -3.062 -15.408 1.00 85.25 231 GLY A C 1
ATOM 1809 O O . GLY A 1 231 ? -8.145 -2.178 -15.522 1.00 85.25 231 GLY A O 1
ATOM 1810 N N . LYS A 1 232 ? -9.837 -3.087 -14.378 1.00 91.06 232 LYS A N 1
ATOM 1811 C CA . LYS A 1 232 ? -9.688 -2.270 -13.165 1.00 91.06 232 LYS A CA 1
ATOM 1812 C C . LYS A 1 232 ? -8.832 -3.017 -12.152 1.00 91.06 232 LYS A C 1
ATOM 1814 O O . LYS A 1 232 ? -8.937 -4.237 -12.068 1.00 91.06 232 LYS A O 1
ATOM 1819 N N . ALA A 1 233 ? -8.031 -2.290 -11.379 1.00 93.38 233 ALA A N 1
ATOM 1820 C CA . ALA A 1 233 ? -7.254 -2.884 -10.299 1.00 93.38 233 ALA A CA 1
ATOM 1821 C C . ALA A 1 233 ? -8.186 -3.518 -9.253 1.00 93.38 233 ALA A C 1
ATOM 1823 O O . ALA A 1 233 ? -9.085 -2.848 -8.739 1.00 93.38 233 ALA A O 1
ATOM 1824 N N . GLN A 1 234 ? -7.977 -4.800 -8.954 1.00 91.69 234 GLN A N 1
ATOM 1825 C CA . GLN A 1 234 ? -8.657 -5.493 -7.859 1.00 91.69 234 GLN A CA 1
ATOM 1826 C C . GLN A 1 234 ? -8.243 -4.882 -6.514 1.00 91.69 234 GLN A C 1
ATOM 1828 O O . GLN A 1 234 ? -7.066 -4.581 -6.343 1.00 91.69 234 GLN A O 1
ATOM 1833 N N . PRO A 1 235 ? -9.139 -4.700 -5.534 1.00 86.69 235 PRO A N 1
ATOM 1834 C CA . PRO A 1 235 ? -8.732 -4.194 -4.227 1.00 86.69 235 PRO A CA 1
ATOM 1835 C C . PRO A 1 235 ? -7.700 -5.128 -3.567 1.00 86.69 235 PRO A C 1
ATOM 1837 O O . PRO A 1 235 ? -7.822 -6.346 -3.638 1.00 86.69 235 PRO A O 1
ATOM 1840 N N . GLY A 1 236 ? -6.662 -4.558 -2.948 1.00 84.69 236 GLY A N 1
ATOM 1841 C CA . GLY A 1 236 ? -5.618 -5.328 -2.263 1.00 84.69 236 GLY A CA 1
ATOM 1842 C C . GLY A 1 236 ? -4.582 -5.994 -3.175 1.00 84.69 236 GLY A C 1
ATOM 1843 O O . GLY A 1 236 ? -3.709 -6.692 -2.657 1.00 84.69 236 GLY A O 1
ATOM 1844 N N . TRP A 1 237 ? -4.627 -5.775 -4.498 1.00 92.81 237 TRP A N 1
ATOM 1845 C CA . TRP A 1 237 ? -3.667 -6.329 -5.466 1.00 92.81 237 TRP A CA 1
ATOM 1846 C C . TRP A 1 237 ? -2.200 -6.101 -5.071 1.00 92.81 237 TRP A C 1
ATOM 1848 O O . TRP A 1 237 ? -1.339 -6.925 -5.375 1.00 92.81 237 TRP A O 1
ATOM 1858 N N . GLU A 1 238 ? -1.907 -5.018 -4.349 1.00 91.31 238 GLU A N 1
ATOM 1859 C CA . GLU A 1 238 ? -0.572 -4.662 -3.871 1.00 91.31 238 GLU A CA 1
ATOM 18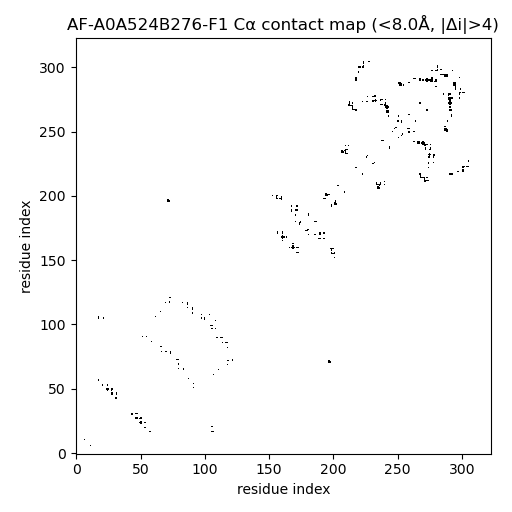60 C C . GLU A 1 238 ? 0.058 -5.766 -3.005 1.00 91.31 238 GLU A C 1
ATOM 1862 O O . GLU A 1 238 ? 1.281 -5.899 -2.957 1.00 91.31 238 GLU A O 1
ATOM 1867 N N . LEU A 1 239 ? -0.764 -6.585 -2.339 1.00 84.94 239 LEU A N 1
ATOM 1868 C CA . LEU A 1 239 ? -0.321 -7.684 -1.476 1.00 84.94 239 LEU A CA 1
ATOM 1869 C C . LEU A 1 239 ? 0.296 -8.854 -2.257 1.00 84.94 239 LEU A C 1
ATOM 1871 O O . LEU A 1 239 ? 1.094 -9.603 -1.691 1.00 84.94 239 LEU A O 1
ATOM 1875 N N . LEU A 1 240 ? -0.031 -8.995 -3.542 1.00 90.44 240 LEU A N 1
ATOM 1876 C CA . LEU A 1 240 ? 0.496 -10.045 -4.422 1.00 90.44 240 LEU A CA 1
ATOM 1877 C C . LEU A 1 240 ? 1.587 -9.541 -5.374 1.00 90.44 240 LEU A C 1
ATOM 1879 O O . LEU A 1 240 ? 2.063 -10.288 -6.229 1.00 90.44 240 LEU A O 1
ATOM 1883 N N . ALA A 1 241 ? 1.991 -8.274 -5.263 1.00 94.12 241 ALA A N 1
ATOM 1884 C CA . ALA A 1 241 ? 3.019 -7.727 -6.133 1.00 94.12 241 ALA A CA 1
ATOM 1885 C C . ALA A 1 241 ? 4.384 -8.384 -5.863 1.00 94.12 241 ALA A C 1
ATOM 1887 O O . ALA A 1 241 ? 4.898 -8.379 -4.740 1.00 94.12 241 ALA A O 1
ATOM 1888 N N . ALA A 1 242 ? 5.005 -8.898 -6.927 1.00 93.69 242 ALA A N 1
ATOM 1889 C CA . ALA A 1 242 ? 6.299 -9.579 -6.866 1.00 93.69 242 ALA A CA 1
ATOM 1890 C C . ALA A 1 242 ? 7.458 -8.658 -6.438 1.00 93.69 242 ALA A C 1
ATOM 1892 O O . ALA A 1 242 ? 8.505 -9.140 -6.034 1.00 93.69 242 ALA A O 1
ATOM 1893 N N . CYS A 1 243 ? 7.290 -7.336 -6.530 1.00 92.62 243 CYS A N 1
ATOM 1894 C CA . CYS A 1 243 ? 8.301 -6.339 -6.170 1.00 92.62 243 CYS A CA 1
ATOM 1895 C C . CYS A 1 243 ? 8.148 -5.778 -4.744 1.00 92.62 243 CYS A C 1
ATOM 1897 O O . CYS A 1 243 ? 8.668 -4.703 -4.458 1.00 92.62 243 CYS A O 1
ATOM 1899 N N . THR A 1 244 ? 7.395 -6.442 -3.861 1.00 87.56 244 THR A N 1
ATOM 1900 C CA . THR A 1 244 ? 7.133 -5.948 -2.490 1.00 87.56 244 THR A CA 1
ATOM 1901 C C . THR A 1 244 ? 8.354 -5.974 -1.567 1.00 87.56 244 THR A C 1
ATOM 1903 O O . THR A 1 244 ? 8.335 -5.363 -0.501 1.00 87.56 244 THR A O 1
ATOM 1906 N N . ASP A 1 245 ? 9.402 -6.679 -1.969 1.00 85.25 245 ASP A N 1
ATOM 1907 C CA . ASP A 1 245 ? 10.695 -6.833 -1.306 1.00 85.25 245 ASP A CA 1
ATOM 1908 C C . ASP A 1 245 ? 11.773 -5.861 -1.818 1.00 85.25 245 ASP A C 1
ATOM 1910 O O . ASP A 1 245 ? 12.841 -5.783 -1.215 1.00 85.25 245 ASP A O 1
ATOM 1914 N N . ILE A 1 246 ? 11.504 -5.117 -2.898 1.00 87.62 246 ILE A N 1
ATOM 1915 C CA . ILE A 1 246 ? 12.446 -4.148 -3.479 1.00 87.62 246 ILE A CA 1
ATOM 1916 C C . ILE A 1 246 ? 12.346 -2.799 -2.755 1.00 87.62 246 ILE A C 1
ATOM 1918 O O . ILE A 1 246 ? 11.258 -2.368 -2.363 1.00 87.62 246 ILE A O 1
ATOM 1922 N N . ASP A 1 247 ? 13.476 -2.097 -2.622 1.00 85.62 247 ASP A N 1
ATOM 1923 C CA . ASP A 1 247 ? 13.488 -0.713 -2.150 1.00 85.62 247 ASP A CA 1
ATOM 1924 C C . ASP A 1 247 ? 12.662 0.202 -3.079 1.00 85.62 247 ASP A C 1
ATOM 1926 O O . ASP A 1 247 ? 12.725 0.137 -4.311 1.00 85.62 247 ASP A O 1
ATOM 1930 N N . ILE A 1 248 ? 11.893 1.110 -2.475 1.00 82.06 248 ILE A N 1
ATOM 1931 C CA . ILE A 1 248 ? 11.094 2.109 -3.190 1.00 82.06 248 ILE A CA 1
ATOM 1932 C C . ILE A 1 248 ? 11.976 2.946 -4.129 1.00 82.06 248 ILE A C 1
ATOM 1934 O O . ILE A 1 248 ? 11.521 3.327 -5.207 1.00 82.06 248 ILE A O 1
ATOM 1938 N N . ALA A 1 249 ? 13.228 3.217 -3.750 1.00 82.62 249 ALA A N 1
ATOM 1939 C CA . ALA A 1 249 ? 14.168 3.986 -4.558 1.00 82.62 249 ALA A CA 1
ATOM 1940 C C . ALA A 1 249 ? 14.493 3.320 -5.908 1.00 82.62 249 ALA A C 1
ATOM 1942 O O . ALA A 1 249 ? 14.695 4.029 -6.895 1.00 82.62 249 ALA A O 1
ATOM 1943 N N . ASP A 1 250 ? 14.478 1.988 -5.980 1.00 82.81 250 ASP A N 1
ATOM 1944 C CA . ASP A 1 250 ? 14.782 1.246 -7.209 1.00 82.81 250 ASP A CA 1
ATOM 1945 C C . ASP A 1 250 ? 13.564 1.178 -8.142 1.00 82.81 250 ASP A C 1
ATOM 1947 O O . ASP A 1 250 ? 13.683 1.283 -9.369 1.00 82.81 250 ASP A O 1
ATOM 1951 N N . VAL A 1 251 ? 12.361 1.058 -7.569 1.00 82.81 251 VAL A N 1
ATOM 1952 C CA . VAL A 1 251 ? 11.101 1.034 -8.334 1.00 82.81 251 VAL A CA 1
ATOM 1953 C C . VAL A 1 251 ? 10.613 2.425 -8.745 1.00 82.81 251 VAL A C 1
ATOM 1955 O O . VAL A 1 251 ? 9.956 2.589 -9.781 1.00 82.81 251 VAL A O 1
ATOM 1958 N N . MET A 1 252 ? 10.982 3.446 -7.972 1.00 83.00 252 MET A N 1
ATOM 1959 C CA . MET A 1 252 ? 10.689 4.859 -8.206 1.00 83.00 252 MET A CA 1
ATOM 1960 C C . MET A 1 252 ? 11.977 5.690 -8.182 1.00 83.00 252 MET A C 1
ATOM 1962 O O . MET A 1 252 ? 12.163 6.529 -7.296 1.00 83.00 252 MET A O 1
ATOM 1966 N N . PRO A 1 253 ? 12.863 5.503 -9.170 1.00 80.75 253 PRO A N 1
ATOM 1967 C CA . PRO A 1 253 ? 14.114 6.224 -9.195 1.00 80.75 253 PRO A CA 1
ATOM 1968 C C . PRO A 1 253 ? 13.874 7.701 -9.538 1.00 80.75 253 PRO A C 1
ATOM 1970 O O . PRO A 1 253 ? 12.807 8.104 -10.025 1.00 80.75 253 PRO A O 1
ATOM 1973 N N . ALA A 1 254 ? 14.886 8.531 -9.280 1.00 80.31 254 ALA A N 1
ATOM 1974 C CA . ALA A 1 254 ? 14.847 9.951 -9.611 1.00 80.31 254 ALA A CA 1
ATOM 1975 C C . ALA A 1 254 ? 14.484 10.171 -11.094 1.00 80.31 254 ALA A C 1
ATOM 1977 O O . ALA A 1 254 ? 14.785 9.349 -11.964 1.00 80.31 254 ALA A O 1
ATOM 1978 N N . ARG A 1 255 ? 13.818 11.294 -11.399 1.00 77.44 255 ARG A N 1
ATOM 1979 C CA . ARG A 1 255 ? 13.361 11.597 -12.767 1.00 77.44 255 ARG A CA 1
ATOM 1980 C C . ARG A 1 255 ? 14.520 11.474 -13.763 1.00 77.44 255 ARG A C 1
ATOM 1982 O O . ARG A 1 255 ? 15.527 12.154 -13.615 1.00 77.44 255 ARG A O 1
ATOM 1989 N N . GLY A 1 256 ? 14.333 10.652 -14.795 1.00 71.75 256 GLY A N 1
ATOM 1990 C CA . GLY A 1 256 ? 15.321 10.441 -15.860 1.00 71.75 256 GLY A CA 1
ATOM 1991 C C . GLY A 1 256 ? 16.230 9.226 -15.663 1.00 71.75 256 GLY A C 1
ATOM 1992 O O . GLY A 1 256 ? 16.933 8.860 -16.600 1.00 71.75 256 GLY A O 1
ATOM 1993 N N . ALA A 1 257 ? 16.186 8.567 -14.504 1.00 79.56 257 ALA A N 1
ATOM 1994 C CA . ALA A 1 257 ? 16.882 7.304 -14.303 1.00 79.56 257 ALA A CA 1
ATOM 1995 C C . ALA A 1 257 ? 16.229 6.169 -15.108 1.00 79.56 257 ALA A C 1
ATOM 1997 O O . ALA A 1 257 ? 15.004 6.096 -15.251 1.00 79.56 257 ALA A O 1
ATOM 1998 N N . VAL A 1 258 ? 17.069 5.278 -15.631 1.00 79.50 258 VAL A N 1
ATOM 1999 C CA . VAL A 1 258 ? 16.642 4.077 -16.350 1.00 79.50 258 VAL A CA 1
ATOM 2000 C C . VAL A 1 258 ? 16.385 2.971 -15.330 1.00 79.50 258 VAL A C 1
ATOM 2002 O O . VAL A 1 258 ? 17.208 2.734 -14.451 1.00 79.50 258 VAL A O 1
ATOM 2005 N N . HIS A 1 259 ? 15.241 2.300 -15.443 1.00 84.75 259 HIS A N 1
ATOM 2006 C CA . HIS A 1 259 ? 14.932 1.133 -14.617 1.00 84.75 259 HIS A CA 1
ATOM 2007 C C . HIS A 1 259 ? 15.851 -0.041 -14.974 1.00 84.75 259 HIS A C 1
ATOM 2009 O O . HIS A 1 259 ? 16.154 -0.250 -16.150 1.00 84.75 259 HIS A O 1
ATOM 2015 N N . SER A 1 260 ? 16.265 -0.823 -13.975 1.00 87.50 260 SER A N 1
ATOM 2016 C CA . SER A 1 260 ? 17.089 -2.010 -14.208 1.00 87.50 260 SER A CA 1
ATOM 2017 C C . SER A 1 260 ? 16.339 -3.059 -15.041 1.00 87.50 260 SER A C 1
ATOM 2019 O O . SER A 1 260 ? 15.110 -3.175 -14.982 1.00 87.50 260 SER A O 1
ATOM 2021 N N . ALA A 1 261 ? 17.086 -3.846 -15.823 1.00 88.44 261 ALA A N 1
ATOM 2022 C CA . ALA A 1 261 ? 16.524 -4.966 -16.580 1.00 88.44 261 ALA A CA 1
ATOM 2023 C C . ALA A 1 261 ? 15.859 -5.999 -15.652 1.00 88.44 261 ALA A C 1
ATOM 2025 O O . ALA A 1 261 ? 14.793 -6.515 -15.975 1.00 88.44 261 ALA A O 1
ATOM 2026 N N . GLU A 1 262 ? 16.436 -6.216 -14.467 1.00 89.75 262 GLU A N 1
ATOM 2027 C CA . GLU A 1 262 ? 15.887 -7.088 -13.424 1.00 89.75 262 GLU A CA 1
ATOM 2028 C C . GLU A 1 262 ? 14.475 -6.662 -13.003 1.00 89.75 262 GLU A C 1
ATOM 2030 O O . GLU A 1 262 ? 13.565 -7.485 -12.911 1.00 89.75 262 GLU A O 1
ATOM 2035 N N . LEU A 1 263 ? 14.255 -5.360 -12.804 1.00 89.81 263 LEU A N 1
ATOM 2036 C CA . LEU A 1 263 ? 12.951 -4.855 -12.396 1.00 89.81 263 LEU A CA 1
ATOM 2037 C C . LEU A 1 263 ? 11.893 -5.052 -13.490 1.00 89.81 263 LEU A C 1
ATOM 2039 O O . LEU A 1 263 ? 10.730 -5.345 -13.197 1.00 89.81 263 LEU A O 1
ATOM 2043 N N . ARG A 1 264 ? 12.295 -4.920 -14.759 1.00 89.62 264 ARG A N 1
ATOM 2044 C CA . ARG A 1 264 ? 11.421 -5.199 -15.901 1.00 89.62 264 ARG A CA 1
ATOM 2045 C C . ARG A 1 264 ? 11.070 -6.684 -15.983 1.00 89.62 264 ARG A C 1
ATOM 2047 O O . ARG A 1 264 ? 9.889 -7.001 -16.089 1.00 89.62 264 ARG A O 1
ATOM 2054 N N . GLN A 1 265 ? 12.057 -7.565 -15.843 1.00 91.44 265 GLN A N 1
ATOM 2055 C CA . GLN A 1 265 ? 11.852 -9.015 -15.815 1.00 91.44 265 GLN A CA 1
ATOM 2056 C C . GLN A 1 265 ? 10.924 -9.432 -14.665 1.00 91.44 265 GLN A C 1
ATOM 2058 O O . GLN A 1 265 ? 10.039 -10.264 -14.838 1.00 91.44 265 GLN A O 1
ATOM 2063 N N . ARG A 1 266 ? 11.053 -8.797 -13.496 1.00 93.94 266 ARG A N 1
ATOM 2064 C CA . ARG A 1 266 ? 10.149 -9.039 -12.366 1.00 93.94 266 ARG A CA 1
ATOM 2065 C C . ARG A 1 266 ? 8.718 -8.586 -12.651 1.00 93.94 266 ARG A C 1
ATOM 2067 O O . ARG A 1 266 ? 7.767 -9.226 -12.215 1.00 93.94 266 ARG A O 1
ATOM 2074 N N . CYS A 1 267 ? 8.540 -7.489 -13.388 1.00 95.31 267 CYS A N 1
ATOM 2075 C CA . CYS A 1 267 ? 7.211 -7.079 -13.836 1.00 95.31 267 CYS A CA 1
ATOM 2076 C C . CYS A 1 267 ? 6.606 -8.093 -14.811 1.00 95.31 267 CYS A C 1
ATOM 2078 O O . CYS A 1 267 ? 5.403 -8.319 -14.743 1.00 95.31 267 CYS A O 1
ATOM 2080 N N . GLU A 1 268 ? 7.417 -8.701 -15.681 1.00 94.12 268 GLU A N 1
ATOM 2081 C CA . GLU A 1 268 ? 6.977 -9.710 -16.653 1.00 94.12 268 GLU A CA 1
ATOM 2082 C C . GLU A 1 268 ? 6.463 -10.993 -16.002 1.00 94.12 268 GLU A C 1
ATOM 2084 O O . GLU A 1 268 ? 5.626 -11.638 -16.612 1.00 94.12 268 GLU A O 1
ATOM 2089 N N . SER A 1 269 ? 6.890 -11.339 -14.782 1.00 94.31 269 SER A N 1
ATOM 2090 C CA . SER A 1 269 ? 6.398 -12.505 -14.029 1.00 94.31 269 SER A CA 1
ATOM 2091 C C . SER A 1 269 ? 5.401 -12.166 -12.911 1.00 94.31 269 SER A C 1
ATOM 2093 O O . SER A 1 269 ? 4.931 -13.056 -12.204 1.00 94.31 269 SER A O 1
ATOM 2095 N N . CYS A 1 270 ? 5.065 -10.886 -12.722 1.00 96.19 270 CYS A N 1
ATOM 2096 C CA . CYS A 1 270 ? 4.238 -10.445 -11.602 1.00 96.19 270 CYS A CA 1
ATOM 2097 C C . CYS A 1 270 ? 2.758 -10.848 -11.794 1.00 96.19 270 CYS A C 1
ATOM 2099 O O . CYS A 1 270 ? 2.135 -10.416 -12.769 1.00 96.19 270 CYS A O 1
ATOM 2101 N N . PRO A 1 271 ? 2.134 -11.578 -10.849 1.00 95.62 271 PRO A N 1
ATOM 2102 C CA . PRO A 1 271 ? 0.759 -12.075 -11.002 1.00 95.62 271 PRO A CA 1
ATOM 2103 C C . PRO A 1 271 ? -0.307 -10.969 -10.972 1.00 95.62 271 PRO A C 1
ATOM 2105 O O . PRO A 1 271 ? -1.450 -11.183 -11.360 1.00 95.62 271 PRO A O 1
ATOM 2108 N N . VAL A 1 272 ? 0.050 -9.765 -10.525 1.00 95.81 272 VAL A N 1
ATOM 2109 C CA . VAL A 1 272 ? -0.838 -8.589 -10.462 1.00 95.81 272 VAL A CA 1
ATOM 2110 C C . VAL A 1 272 ? -0.378 -7.471 -11.393 1.00 95.81 272 VAL A C 1
ATOM 2112 O O . VAL A 1 272 ? -0.689 -6.298 -11.188 1.00 95.81 272 VAL A O 1
ATOM 2115 N N . ARG A 1 273 ? 0.389 -7.812 -12.438 1.00 96.50 273 ARG A N 1
ATOM 2116 C CA . ARG A 1 273 ? 0.965 -6.845 -13.384 1.00 96.50 273 ARG A CA 1
ATOM 2117 C C . ARG A 1 273 ? -0.086 -5.913 -13.990 1.00 96.50 273 ARG A C 1
ATOM 2119 O O . ARG A 1 273 ? 0.137 -4.704 -14.043 1.00 96.50 273 ARG A O 1
ATOM 2126 N N . LEU A 1 274 ? -1.229 -6.453 -14.415 1.00 96.62 274 LEU A N 1
ATOM 2127 C CA . LEU A 1 274 ? -2.310 -5.663 -15.013 1.00 96.62 274 LEU A CA 1
ATOM 2128 C C . LEU A 1 274 ? -3.042 -4.788 -13.987 1.00 96.62 274 LEU A C 1
ATOM 2130 O O . LEU A 1 274 ? -3.372 -3.651 -14.310 1.00 96.62 274 LEU A O 1
ATOM 2134 N N . ASP A 1 275 ? -3.250 -5.261 -12.754 1.00 96.75 275 ASP A N 1
ATOM 2135 C CA . ASP A 1 275 ? -3.833 -4.443 -11.680 1.00 96.75 275 ASP A CA 1
ATOM 2136 C C . ASP A 1 275 ? -2.905 -3.274 -11.317 1.00 96.75 275 ASP A C 1
ATOM 2138 O O . ASP A 1 275 ? -3.338 -2.121 -11.248 1.00 96.75 275 ASP A O 1
ATOM 2142 N N . CYS A 1 276 ? -1.601 -3.554 -11.213 1.00 96.38 276 CYS A N 1
ATOM 2143 C CA . CYS A 1 276 ? -0.561 -2.546 -11.040 1.00 96.38 276 CYS A CA 1
ATOM 2144 C C . CYS A 1 276 ? -0.583 -1.514 -12.173 1.00 96.38 276 CYS A C 1
ATOM 2146 O O . CYS A 1 276 ? -0.563 -0.306 -11.929 1.00 96.38 276 CYS A O 1
ATOM 2148 N N . LEU A 1 277 ? -0.665 -1.967 -13.427 1.00 96.81 277 LEU A N 1
ATOM 2149 C CA . LEU A 1 277 ? -0.736 -1.072 -14.575 1.00 96.81 277 LEU A CA 1
ATOM 2150 C C . LEU A 1 277 ? -2.007 -0.217 -14.560 1.00 96.81 277 LEU A C 1
ATOM 2152 O O . LEU A 1 277 ? -1.917 0.984 -14.808 1.00 96.81 277 LEU A O 1
ATOM 2156 N N . ALA A 1 278 ? -3.164 -0.801 -14.244 1.00 96.44 278 ALA A N 1
ATOM 2157 C CA . ALA A 1 278 ? -4.436 -0.091 -14.144 1.00 96.44 278 ALA A CA 1
ATOM 2158 C C . ALA A 1 278 ? -4.362 1.039 -13.103 1.00 96.44 278 ALA A C 1
ATOM 2160 O O . ALA A 1 278 ? -4.700 2.189 -13.404 1.00 96.44 278 ALA A O 1
ATOM 2161 N N . ALA A 1 279 ? -3.836 0.738 -11.911 1.00 95.56 279 ALA A N 1
ATOM 2162 C CA . ALA A 1 279 ? -3.599 1.724 -10.859 1.00 95.56 279 ALA A CA 1
ATOM 2163 C C . ALA A 1 279 ? -2.612 2.814 -11.314 1.00 95.56 279 ALA A C 1
ATOM 2165 O O . ALA A 1 279 ? -2.868 4.008 -11.144 1.00 95.56 279 ALA A O 1
ATOM 2166 N N . GLY A 1 280 ? -1.518 2.423 -11.971 1.00 95.31 280 GLY A N 1
ATOM 2167 C CA . GLY A 1 280 ? -0.530 3.357 -12.504 1.00 95.31 280 GLY A CA 1
ATOM 2168 C C . GLY A 1 280 ? -1.079 4.251 -13.622 1.00 95.31 280 GLY A C 1
ATOM 2169 O O . GLY A 1 280 ? -0.697 5.416 -13.725 1.00 95.31 280 GLY A O 1
ATOM 2170 N N . VAL A 1 281 ? -1.965 3.744 -14.477 1.00 96.00 281 VAL A N 1
ATOM 2171 C CA . VAL A 1 281 ? -2.623 4.516 -15.544 1.00 96.00 281 VAL A CA 1
ATOM 2172 C C . VAL A 1 281 ? -3.589 5.545 -14.952 1.00 96.00 281 VAL A C 1
ATOM 2174 O O . VAL A 1 281 ? -3.617 6.683 -15.427 1.00 96.00 281 VAL A O 1
ATOM 2177 N N . ALA A 1 282 ? -4.310 5.193 -13.883 1.00 93.69 282 ALA A N 1
ATOM 2178 C CA . ALA A 1 282 ? -5.145 6.128 -13.128 1.00 93.69 282 ALA A CA 1
ATOM 2179 C C . ALA A 1 282 ? -4.300 7.203 -12.407 1.00 93.69 282 ALA A C 1
ATOM 2181 O O . ALA A 1 282 ? -4.638 8.388 -12.428 1.00 93.69 282 ALA A O 1
ATOM 2182 N N . ALA A 1 283 ? -3.149 6.820 -11.846 1.00 90.31 283 ALA A N 1
ATOM 2183 C CA . ALA A 1 283 ? -2.190 7.706 -11.180 1.00 90.31 283 ALA A CA 1
ATOM 2184 C C . ALA A 1 283 ? -1.266 8.443 -12.176 1.00 90.31 283 ALA A C 1
ATOM 2186 O O . ALA A 1 283 ? -0.043 8.280 -12.192 1.00 90.31 283 ALA A O 1
ATOM 2187 N N . ALA A 1 284 ? -1.870 9.300 -13.003 1.00 82.56 284 ALA A N 1
ATOM 2188 C CA . ALA A 1 284 ? -1.277 10.028 -14.131 1.00 82.56 284 ALA A CA 1
ATOM 2189 C C . ALA A 1 284 ? 0.075 10.736 -13.897 1.00 82.56 284 ALA A C 1
ATOM 2191 O O . ALA A 1 284 ? 0.798 10.984 -14.865 1.00 82.56 284 ALA A O 1
ATOM 2192 N N . THR A 1 285 ? 0.383 11.123 -12.659 1.00 84.50 285 THR A N 1
ATOM 2193 C CA . THR A 1 285 ? 1.537 11.962 -12.295 1.00 84.50 285 THR A CA 1
ATOM 2194 C C . THR A 1 285 ? 2.619 11.216 -11.520 1.00 84.50 285 THR A C 1
ATOM 2196 O O . THR A 1 285 ? 3.700 11.767 -11.306 1.00 84.50 285 THR A O 1
ATOM 2199 N N . TRP A 1 286 ? 2.355 9.979 -11.096 1.00 84.94 286 TRP A N 1
ATOM 2200 C CA . TRP A 1 286 ? 3.281 9.246 -10.239 1.00 84.94 286 TRP A CA 1
ATOM 2201 C C . TRP A 1 286 ? 4.437 8.681 -11.069 1.00 84.94 286 TRP A C 1
ATOM 2203 O O . TRP A 1 286 ? 4.177 8.001 -12.067 1.00 84.94 286 TRP A O 1
ATOM 2213 N N . PRO A 1 287 ? 5.705 8.952 -10.706 1.00 86.25 287 PRO A N 1
ATOM 2214 C CA . PRO A 1 287 ? 6.864 8.378 -11.385 1.00 86.25 287 PRO A CA 1
ATOM 2215 C C . PRO A 1 287 ? 6.986 6.866 -11.116 1.00 86.25 287 PRO A C 1
ATOM 2217 O O . PRO A 1 287 ? 6.167 6.269 -10.415 1.00 86.25 287 PRO A O 1
ATOM 2220 N N . GLY A 1 288 ? 7.996 6.238 -11.717 1.00 89.94 288 GLY A N 1
ATOM 2221 C CA . GLY A 1 288 ? 8.286 4.815 -11.543 1.00 89.94 288 GLY A CA 1
ATOM 2222 C C . GLY A 1 288 ? 7.691 3.899 -12.613 1.00 89.94 288 GLY A C 1
ATOM 2223 O O . GLY A 1 288 ? 7.004 4.346 -13.549 1.00 89.94 288 GLY A O 1
ATOM 2224 N N . ILE A 1 289 ? 7.972 2.607 -12.441 1.00 92.94 289 ILE A N 1
ATOM 2225 C CA . ILE A 1 289 ? 7.487 1.515 -13.285 1.00 92.94 289 ILE A CA 1
ATOM 2226 C C . ILE A 1 289 ? 6.198 0.932 -12.698 1.00 92.94 289 ILE A C 1
ATOM 2228 O O . ILE A 1 289 ? 6.104 0.687 -11.501 1.00 92.94 289 ILE A O 1
ATOM 2232 N N . TRP A 1 290 ? 5.191 0.731 -13.543 1.00 95.12 290 TRP A N 1
ATOM 2233 C CA . TRP A 1 290 ? 3.898 0.172 -13.141 1.00 95.12 290 TRP A CA 1
ATOM 2234 C C . TRP A 1 290 ? 3.490 -0.869 -14.169 1.00 95.12 290 TRP A C 1
ATOM 2236 O O . TRP A 1 290 ? 3.411 -0.550 -15.354 1.00 95.12 290 TRP A O 1
ATOM 2246 N N . GLY A 1 291 ? 3.312 -2.119 -13.740 1.00 95.25 291 GLY A N 1
ATOM 2247 C CA . GLY A 1 291 ? 3.041 -3.248 -14.635 1.00 95.25 291 GLY A CA 1
ATOM 2248 C C . GLY A 1 291 ? 4.052 -3.406 -15.780 1.00 95.25 291 GLY A C 1
ATOM 2249 O O . GLY A 1 291 ? 3.677 -3.830 -16.871 1.00 95.25 291 GLY A O 1
ATOM 2250 N N . GLY A 1 292 ? 5.312 -3.015 -15.552 1.00 95.06 292 GLY A N 1
ATOM 2251 C CA . GLY A 1 292 ? 6.382 -3.020 -16.557 1.00 95.06 292 GLY A CA 1
ATOM 2252 C C . GLY A 1 292 ? 6.510 -1.737 -17.387 1.00 95.06 292 GLY A C 1
ATOM 2253 O O . GLY A 1 292 ? 7.451 -1.611 -18.169 1.00 95.06 292 GLY A O 1
ATOM 2254 N N . HIS A 1 293 ? 5.622 -0.752 -17.203 1.00 94.94 293 HIS A N 1
ATOM 2255 C CA . HIS A 1 293 ? 5.589 0.458 -18.028 1.00 94.94 293 HIS A CA 1
ATOM 2256 C C . HIS A 1 293 ? 6.079 1.713 -17.291 1.00 94.94 293 HIS A C 1
ATOM 2258 O O . HIS A 1 293 ? 5.521 2.081 -16.249 1.00 94.94 293 HIS A O 1
ATOM 2264 N N . PRO A 1 294 ? 7.055 2.454 -17.852 1.00 93.62 294 PRO A N 1
ATOM 2265 C CA . PRO A 1 294 ? 7.416 3.774 -17.349 1.00 93.62 294 PRO A CA 1
ATOM 2266 C C . PRO A 1 294 ? 6.317 4.803 -17.659 1.00 93.62 294 PRO A C 1
ATOM 2268 O O . PRO A 1 294 ? 5.421 4.584 -18.480 1.00 93.62 294 PRO A O 1
ATOM 2271 N N . LEU A 1 295 ? 6.422 5.989 -17.056 1.00 92.56 295 LEU A N 1
ATOM 2272 C CA . LEU A 1 295 ? 5.436 7.071 -17.192 1.00 92.56 295 LEU A CA 1
ATOM 2273 C C . LEU A 1 295 ? 5.097 7.434 -18.654 1.00 92.56 295 LEU A C 1
ATOM 2275 O O . LEU A 1 295 ? 3.934 7.680 -18.987 1.00 92.56 295 LEU A O 1
ATOM 2279 N N . LYS A 1 296 ? 6.096 7.450 -19.551 1.00 92.94 296 LYS A N 1
ATOM 2280 C CA . LYS A 1 296 ? 5.892 7.754 -20.980 1.00 92.94 296 LYS A CA 1
ATOM 2281 C C . LYS A 1 296 ? 5.021 6.697 -21.668 1.00 92.94 296 LYS A C 1
ATOM 2283 O O . LYS A 1 296 ? 4.119 7.056 -22.421 1.00 92.94 296 LYS A O 1
ATOM 2288 N N . ALA A 1 297 ? 5.251 5.416 -21.379 1.00 95.19 297 ALA A N 1
ATOM 2289 C CA . ALA A 1 297 ? 4.463 4.315 -21.927 1.00 95.19 297 ALA A CA 1
ATOM 2290 C C . ALA A 1 297 ? 3.027 4.336 -21.381 1.00 95.19 297 ALA A C 1
ATOM 2292 O O . ALA A 1 297 ? 2.080 4.330 -22.164 1.00 95.19 297 ALA A O 1
ATOM 2293 N N . ARG A 1 298 ? 2.845 4.540 -20.067 1.00 96.06 298 ARG A N 1
ATOM 2294 C CA . ARG A 1 298 ? 1.512 4.745 -19.467 1.00 96.06 298 ARG A CA 1
ATOM 2295 C C . ARG A 1 298 ? 0.755 5.928 -20.073 1.00 96.06 298 ARG A C 1
ATOM 2297 O O . ARG A 1 298 ? -0.460 5.883 -20.240 1.00 96.06 298 ARG A O 1
ATOM 2304 N N . SER A 1 299 ? 1.460 7.002 -20.425 1.00 95.19 299 SER A N 1
ATOM 2305 C CA . SER A 1 299 ? 0.854 8.170 -21.081 1.00 95.19 299 SER A CA 1
ATOM 2306 C C . SER A 1 299 ? 0.375 7.868 -22.504 1.00 95.19 299 SER A C 1
ATOM 2308 O O . SER A 1 299 ? -0.658 8.397 -22.920 1.00 95.19 299 SER A O 1
ATOM 2310 N N . ARG A 1 300 ? 1.069 6.980 -23.228 1.00 96.75 300 ARG A N 1
ATOM 2311 C CA . ARG A 1 300 ? 0.602 6.453 -24.519 1.00 96.75 300 ARG A CA 1
ATOM 2312 C C . ARG A 1 300 ? -0.620 5.554 -24.345 1.00 96.75 300 ARG A C 1
ATOM 2314 O O . ARG A 1 300 ? -1.605 5.787 -25.031 1.00 96.75 300 ARG A O 1
ATOM 2321 N N . ILE A 1 301 ? -0.604 4.637 -23.373 1.00 96.56 301 ILE A N 1
ATOM 2322 C CA . ILE A 1 301 ? -1.762 3.787 -23.038 1.00 96.56 301 ILE A CA 1
ATOM 2323 C C . ILE A 1 301 ? -2.997 4.651 -22.749 1.00 96.56 301 ILE A C 1
ATOM 2325 O O . ILE A 1 301 ? -4.040 4.449 -23.355 1.00 96.56 301 ILE A O 1
ATOM 2329 N N . ARG A 1 302 ? -2.872 5.697 -21.921 1.00 95.75 302 ARG A N 1
ATOM 2330 C CA . ARG A 1 302 ? -3.968 6.659 -21.685 1.00 95.75 302 ARG A CA 1
ATOM 2331 C C . ARG A 1 302 ? -4.476 7.328 -22.956 1.00 95.75 302 ARG A C 1
ATOM 2333 O O . ARG A 1 302 ? -5.665 7.594 -23.063 1.00 95.75 302 ARG A O 1
ATOM 2340 N N . SER A 1 303 ? -3.577 7.659 -23.878 1.00 95.50 303 SER A N 1
ATOM 2341 C CA . SER A 1 303 ? -3.965 8.310 -25.131 1.00 95.50 303 SER A CA 1
ATOM 2342 C C . SER A 1 303 ? -4.751 7.353 -26.023 1.00 95.50 303 SER A C 1
ATOM 2344 O O . SER A 1 303 ? -5.796 7.758 -26.511 1.00 95.50 303 SER A O 1
ATOM 2346 N N . ILE A 1 304 ? -4.326 6.088 -26.120 1.00 95.06 304 ILE A N 1
ATOM 2347 C CA . ILE A 1 304 ? -5.062 5.015 -26.811 1.00 95.06 304 ILE A CA 1
ATOM 2348 C C . ILE A 1 304 ? -6.446 4.808 -26.180 1.00 95.06 304 ILE A C 1
ATOM 2350 O O . ILE A 1 304 ? -7.445 4.716 -26.884 1.00 95.06 304 ILE A O 1
ATOM 2354 N N . LEU A 1 305 ? -6.524 4.773 -24.845 1.00 93.19 305 LEU A N 1
ATOM 2355 C CA . LEU A 1 305 ? -7.798 4.624 -24.137 1.00 93.19 305 LEU A CA 1
ATOM 2356 C C . LEU A 1 305 ? -8.742 5.814 -24.381 1.00 93.19 305 LEU A C 1
ATOM 2358 O O . LEU A 1 305 ? -9.951 5.618 -24.413 1.00 93.19 305 LEU A O 1
ATOM 2362 N N . ARG A 1 306 ? -8.219 7.035 -24.571 1.00 93.00 306 ARG A N 1
ATOM 2363 C CA . ARG A 1 306 ? -9.031 8.232 -24.857 1.00 93.00 306 ARG A CA 1
ATOM 2364 C C . ARG A 1 306 ? -9.472 8.341 -26.312 1.00 93.00 306 ARG A C 1
ATOM 2366 O O . ARG A 1 306 ? -10.619 8.701 -26.543 1.00 93.00 306 ARG A O 1
ATOM 2373 N N . SER A 1 307 ? -8.583 8.067 -27.269 1.00 89.06 307 SER A N 1
ATOM 2374 C CA . SER A 1 307 ? -8.855 8.271 -28.700 1.00 89.06 307 SER A CA 1
ATOM 2375 C C . SER A 1 307 ? -10.035 7.451 -29.208 1.00 89.06 307 SER A C 1
ATOM 2377 O O . SER A 1 307 ? -10.669 7.841 -30.172 1.00 89.06 307 SER A O 1
ATOM 2379 N N . GLU A 1 308 ? -10.346 6.335 -28.556 1.00 71.50 308 GLU A N 1
ATOM 2380 C CA . GLU A 1 308 ? -11.476 5.489 -28.941 1.00 71.50 308 GLU A CA 1
ATOM 2381 C C . GLU A 1 308 ? -12.774 5.800 -28.192 1.00 71.50 308 GLU A C 1
ATOM 2383 O O . GLU A 1 308 ? -13.849 5.483 -28.688 1.00 71.50 308 GLU A O 1
ATOM 2388 N N . HIS A 1 309 ? -12.698 6.443 -27.019 1.00 72.31 309 HIS A N 1
ATOM 2389 C CA . HIS A 1 309 ? -13.891 7.020 -26.386 1.00 72.31 309 HIS A CA 1
ATOM 2390 C C . HIS A 1 309 ? -14.374 8.261 -27.142 1.00 72.31 309 HIS A C 1
ATOM 2392 O O . HIS A 1 309 ? -15.554 8.589 -27.082 1.00 72.31 309 HIS A O 1
ATOM 2398 N N . ALA A 1 310 ? -13.480 8.917 -27.885 1.00 70.94 310 ALA A N 1
ATOM 2399 C CA . ALA A 1 310 ? -13.818 9.906 -28.902 1.00 70.94 310 ALA A CA 1
ATOM 2400 C C . ALA A 1 310 ? -14.271 9.222 -30.208 1.00 70.94 310 ALA A C 1
ATOM 2402 O O . ALA A 1 310 ? -13.794 9.579 -31.281 1.00 70.94 310 ALA A O 1
ATOM 2403 N N . GLY A 1 311 ? -15.121 8.188 -30.097 1.00 61.50 311 GLY A N 1
ATOM 2404 C CA . GLY A 1 311 ? -15.683 7.461 -31.238 1.00 61.50 311 GLY A CA 1
ATOM 2405 C C . GLY A 1 311 ? -16.227 8.420 -32.302 1.00 61.50 311 GLY A C 1
ATOM 2406 O O . GLY A 1 311 ? -16.552 9.556 -31.956 1.00 61.50 311 GLY A O 1
ATOM 2407 N N . PRO A 1 312 ? -16.277 7.979 -33.575 1.00 58.06 312 PRO A N 1
ATOM 2408 C CA . PRO A 1 312 ? -16.518 8.849 -34.720 1.00 58.06 312 PRO A CA 1
ATOM 2409 C C . PRO A 1 312 ? -17.734 9.711 -34.426 1.00 58.06 312 PRO A C 1
ATOM 2411 O O . PRO A 1 312 ? -18.808 9.169 -34.151 1.00 58.06 312 PRO A O 1
ATOM 2414 N N . ASP A 1 313 ? -17.515 11.027 -34.407 1.00 55.25 313 ASP A N 1
ATOM 2415 C CA . ASP A 1 313 ? -18.573 12.010 -34.256 1.00 55.25 313 ASP A CA 1
ATOM 2416 C C . ASP A 1 313 ? -19.768 11.559 -35.096 1.00 55.25 313 ASP A C 1
ATOM 2418 O O . ASP A 1 313 ? -19.628 11.154 -36.255 1.00 55.25 313 ASP A O 1
ATOM 2422 N N . THR A 1 314 ? -20.925 11.555 -34.439 1.00 55.97 314 THR A N 1
ATOM 2423 C CA . THR A 1 314 ? -22.254 11.437 -35.034 1.00 55.97 314 THR A CA 1
ATOM 2424 C C . THR A 1 314 ? -22.247 11.946 -36.474 1.00 55.97 314 THR A C 1
ATOM 2426 O O . THR A 1 314 ? -21.810 13.084 -36.663 1.00 55.97 314 THR A O 1
ATOM 2429 N N . PRO A 1 315 ? -22.706 11.154 -37.468 1.00 54.19 315 PRO A N 1
ATOM 2430 C CA . PRO A 1 315 ? -22.792 11.634 -38.837 1.00 54.19 315 PRO A CA 1
ATOM 2431 C C . PRO A 1 315 ? -23.524 12.970 -38.817 1.00 54.19 315 PRO A C 1
ATOM 2433 O O . PRO A 1 315 ? -24.613 13.084 -38.250 1.00 54.19 315 PRO A O 1
ATOM 2436 N N . GLU A 1 316 ? -22.836 13.973 -39.349 1.00 54.25 316 GLU A N 1
ATOM 2437 C CA . GLU A 1 316 ? -23.328 15.306 -39.645 1.00 54.25 316 GLU A CA 1
ATOM 2438 C C . GLU A 1 316 ? -24.754 15.146 -40.190 1.00 54.25 316 GLU A C 1
ATOM 2440 O O . GLU A 1 316 ? -24.950 14.569 -41.259 1.00 54.25 316 GLU A O 1
ATOM 2445 N N . MET A 1 317 ? -25.772 15.528 -39.407 1.00 55.19 317 MET A N 1
ATOM 2446 C CA . MET A 1 317 ? -27.127 15.630 -39.939 1.00 55.19 317 MET A CA 1
ATOM 2447 C C . MET A 1 317 ? -27.064 16.732 -40.986 1.00 55.19 317 MET A C 1
ATOM 2449 O O . MET A 1 317 ? -27.119 17.915 -40.645 1.00 55.19 317 MET A O 1
ATOM 2453 N N . GLU A 1 318 ? -26.890 16.338 -42.246 1.00 54.88 318 GLU A N 1
ATOM 2454 C CA . GLU A 1 318 ? -27.116 17.198 -43.392 1.00 54.88 318 GLU A CA 1
ATOM 2455 C C . GLU A 1 318 ? -28.504 17.815 -43.208 1.00 54.88 318 GLU A C 1
ATOM 2457 O O . GLU A 1 318 ? -29.533 17.139 -43.260 1.00 54.88 318 GLU A O 1
ATOM 2462 N N . HIS A 1 319 ? -28.525 19.112 -42.903 1.00 57.34 319 HIS A N 1
ATOM 2463 C CA . HIS A 1 319 ? -29.733 19.912 -42.951 1.00 57.34 319 HIS A CA 1
ATOM 2464 C C . HIS A 1 319 ? -30.186 19.968 -44.407 1.00 57.34 319 HIS A C 1
ATOM 2466 O O . HIS A 1 319 ? -29.802 20.862 -45.162 1.00 57.34 319 HIS A O 1
ATOM 2472 N N . GLU A 1 320 ? -31.009 18.991 -44.772 1.00 60.84 320 GLU A N 1
ATOM 2473 C CA . GLU A 1 320 ? -31.824 18.958 -45.972 1.00 60.84 320 GLU A CA 1
ATOM 2474 C C . GLU A 1 320 ? -32.706 20.219 -45.975 1.00 60.84 320 GLU A C 1
ATOM 2476 O O . GLU A 1 320 ? -33.769 20.283 -45.358 1.00 60.84 320 GLU A O 1
ATOM 2481 N N . HIS A 1 321 ? -32.202 21.280 -46.613 1.00 57.12 321 HIS A N 1
ATOM 2482 C CA . HIS A 1 321 ? -32.971 22.472 -46.943 1.00 57.12 321 HIS A CA 1
ATOM 2483 C C . HIS A 1 321 ? -34.015 22.070 -47.979 1.00 57.12 321 HIS A C 1
ATOM 2485 O O . HIS A 1 321 ? -33.738 22.001 -49.177 1.00 57.12 321 HIS A O 1
ATOM 2491 N N . THR A 1 322 ? -35.221 21.786 -47.503 1.00 63.88 322 THR A N 1
ATOM 2492 C CA . THR A 1 322 ? -36.409 21.732 -48.344 1.00 63.88 322 THR A CA 1
ATOM 2493 C C . THR A 1 322 ? -37.078 23.106 -48.358 1.00 63.88 322 THR A C 1
ATOM 2495 O O . THR A 1 322 ? -37.508 23.585 -47.311 1.00 63.88 322 THR A O 1
ATOM 2498 N N . ALA A 1 323 ? -37.205 23.632 -49.582 1.00 60.81 323 ALA A N 1
ATOM 2499 C CA . ALA A 1 323 ? -38.040 24.746 -50.054 1.00 60.81 323 ALA A CA 1
ATOM 2500 C C . ALA A 1 323 ? -37.594 26.185 -49.733 1.00 60.81 323 ALA A C 1
ATOM 2502 O O . ALA A 1 323 ? -37.646 26.614 -48.561 1.00 60.81 323 ALA A O 1
#

pLDDT: mean 73.98, std 16.49, range [34.41, 96.81]

Secondary structure (DSSP, 8-state):
-----PPPHHHHHHHHHHHHHHHHHHHHHHTT-S---STTHHHHHHHHHHHHHHHHHHHHHHHHHHHHHHTTT-SSHHHHHHHHHHHHHHHHHHGGG--TTSSS-HHHHHHHHHHHHHHHHHHHHHHHHHHHHHHH---PPPPPPP----HHHHHHHHHHHTTS-HHHHHHHHHHHTTPPPSSHHHHHHHHHHHT-GGGS--TTTTS-PPPPPP-----HHHHHHHHHTT-PPPTTGGGG-TTTTS-HHHHSPSTTPPPPHHHHHHHHT-TTHHHHHHHHHHSTT--S-BTTB-HHHHHHHHHHHHHHHS-------------

Radius of gyration: 26.43 Å; Cα contacts (8 Å, |Δi|>4): 243; chains: 1; bounding box: 66×61×87 Å